Prote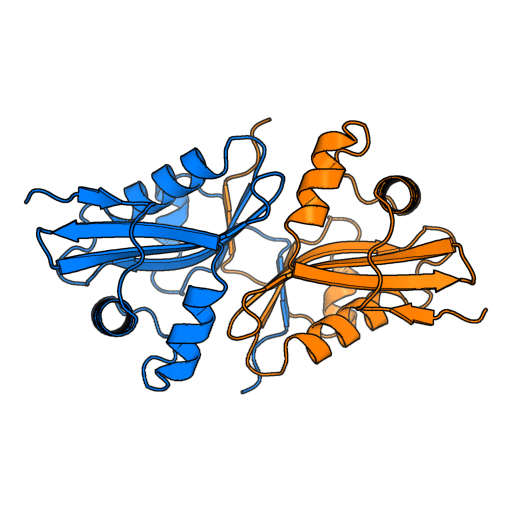in AF-0000000080326173 (afdb_homodimer)

Foldseek 3Di:
DDKDKDWPDDDDLVLVLVQCVQFPPDDPSVPSVVSVVQQVPFPTKMFMDDVPHTFWIWTWHDPLAAEIEGEDTGGGPVCPPVCPSLVRVVVVDVSSDDRYDYDYDDDPVCVVPQVVSPDDDDDPDDDDDDPD/DDKDKDWPDDDDLVLVLVQCVQFPPDDPSVDSVVSVVQQVPFDTKMFMDDVPHTFWIFTWHDPLAAEIEGEDTGGGPVCPPVCPSLVRVVVVDVSSDDRYDYDYDDDPVCVVPQVVSPDDDDDPDDDDDDPD

Structure (mmCIF, N/CA/C/O backbone):
data_AF-0000000080326173-model_v1
#
loop_
_entity.id
_entity.type
_entity.pdbx_description
1 polymer 'GCN5 family acetyltransferase'
#
loop_
_atom_site.group_PDB
_atom_site.id
_atom_site.type_symbol
_atom_site.label_atom_id
_atom_site.label_alt_id
_atom_site.label_comp_id
_atom_site.label_asym_id
_atom_site.label_entity_id
_atom_site.label_seq_id
_atom_site.pdbx_PDB_ins_code
_atom_site.Cartn_x
_atom_site.Cartn_y
_atom_site.Cartn_z
_atom_site.occupancy
_atom_site.B_iso_or_equiv
_atom_site.auth_seq_id
_atom_site.auth_comp_id
_atom_site.auth_asym_id
_atom_site.auth_atom_id
_atom_site.pdbx_PDB_model_num
ATOM 1 N N . MET A 1 1 ? -9.922 -28.656 -14.617 1 67.44 1 MET A N 1
ATOM 2 C CA . MET A 1 1 ? -9.102 -28.359 -13.453 1 67.44 1 MET A CA 1
ATOM 3 C C . MET A 1 1 ? -9.898 -27.578 -12.414 1 67.44 1 MET A C 1
ATOM 5 O O . MET A 1 1 ? -10.672 -26.688 -12.75 1 67.44 1 MET A O 1
ATOM 9 N N . HIS A 1 2 ? -9.953 -28.172 -11.188 1 90.12 2 HIS A N 1
ATOM 10 C CA . HIS A 1 2 ? -10.781 -27.547 -10.164 1 90.12 2 HIS A CA 1
ATOM 11 C C . HIS A 1 2 ? -9.953 -26.625 -9.281 1 90.12 2 HIS A C 1
ATOM 13 O O . HIS A 1 2 ? -9.164 -27.078 -8.453 1 90.12 2 HIS A O 1
ATOM 19 N N . ILE A 1 3 ? -9.906 -25.422 -9.547 1 96.19 3 ILE A N 1
ATOM 20 C CA . ILE A 1 3 ? -9.141 -24.438 -8.797 1 96.19 3 ILE A CA 1
ATOM 21 C C . ILE A 1 3 ? -9.977 -23.906 -7.633 1 96.19 3 ILE A C 1
ATOM 23 O O . ILE A 1 3 ? -11.156 -23.578 -7.805 1 96.19 3 ILE A O 1
ATOM 27 N N . THR A 1 4 ? -9.43 -23.953 -6.453 1 97.44 4 THR A N 1
ATOM 28 C CA . THR A 1 4 ? -10.086 -23.406 -5.27 1 97.44 4 THR A CA 1
ATOM 29 C C . THR A 1 4 ? -9.359 -22.141 -4.793 1 97.44 4 THR A C 1
ATOM 31 O O . THR A 1 4 ? -8.125 -22.109 -4.789 1 97.44 4 THR A O 1
ATOM 34 N N . TYR A 1 5 ? -10.094 -21.219 -4.367 1 98.12 5 TYR A N 1
ATOM 35 C CA . TYR A 1 5 ? -9.547 -19.984 -3.818 1 98.12 5 TYR A CA 1
ATOM 36 C C . TYR A 1 5 ? -9.781 -19.906 -2.312 1 98.12 5 TYR A C 1
ATOM 38 O O . TYR A 1 5 ? -10.844 -20.281 -1.819 1 98.12 5 TYR A O 1
ATOM 46 N N . LYS A 1 6 ? -8.734 -19.406 -1.628 1 97.75 6 LYS A N 1
ATOM 47 C CA . LYS A 1 6 ? -8.82 -19.344 -0.172 1 97.75 6 LYS A CA 1
ATOM 48 C C . LYS A 1 6 ? -8.312 -18.016 0.353 1 97.75 6 LYS A C 1
ATOM 50 O O . LYS A 1 6 ? -7.352 -17.453 -0.188 1 97.75 6 LYS A O 1
ATOM 55 N N . SER A 1 7 ? -8.914 -17.484 1.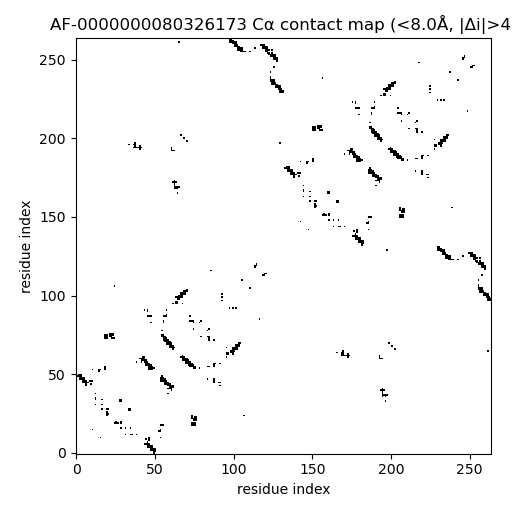441 1 96.12 7 SER A N 1
ATOM 56 C CA . SER A 1 7 ? -8.453 -16.266 2.113 1 96.12 7 SER A CA 1
ATOM 57 C C . SER A 1 7 ? -8.109 -16.547 3.574 1 96.12 7 SER A C 1
ATOM 59 O O . SER A 1 7 ? -7.559 -15.68 4.262 1 96.12 7 SER A O 1
ATOM 61 N N . ASP A 1 8 ? -8.383 -17.719 4.047 1 90.19 8 ASP A N 1
ATOM 62 C CA . ASP A 1 8 ? -8.211 -18.078 5.453 1 90.19 8 ASP A CA 1
ATOM 63 C C . ASP A 1 8 ? -7.02 -19.016 5.645 1 90.19 8 ASP A C 1
ATOM 65 O O . ASP A 1 8 ? -6.789 -19.516 6.746 1 90.19 8 ASP A O 1
ATOM 69 N N . LEU A 1 9 ? -6.406 -19.328 4.559 1 85.38 9 LEU A N 1
ATOM 70 C CA . LEU A 1 9 ? -5.227 -20.188 4.594 1 85.38 9 LEU A CA 1
ATOM 71 C C . LEU A 1 9 ? -3.994 -19.438 4.102 1 85.38 9 LEU A C 1
ATOM 73 O O . LEU A 1 9 ? -3.986 -18.922 2.98 1 85.38 9 LEU A O 1
ATOM 77 N N . ASN A 1 10 ? -3.023 -19.391 5.023 1 88.62 10 ASN A N 1
ATOM 78 C CA . ASN A 1 10 ? -1.756 -18.812 4.594 1 88.62 10 ASN A CA 1
ATOM 79 C C . ASN A 1 10 ? -0.788 -19.891 4.102 1 88.62 10 ASN A C 1
ATOM 81 O O . ASN A 1 10 ? -0.454 -20.812 4.84 1 88.62 10 ASN A O 1
ATOM 85 N N . PRO A 1 11 ? -0.473 -19.828 2.871 1 97.44 11 PRO A N 1
ATOM 86 C CA . PRO A 1 11 ? 0.534 -20.781 2.391 1 97.44 11 PRO A CA 1
ATOM 87 C C . PRO A 1 11 ? 1.836 -20.703 3.186 1 97.44 11 PRO A C 1
ATOM 89 O O . PRO A 1 11 ? 2.119 -19.688 3.828 1 97.44 11 PRO A O 1
ATOM 92 N N . SER A 1 12 ? 2.582 -21.828 3.152 1 97.88 12 SER A N 1
ATOM 93 C CA . SER A 1 12 ? 3.91 -21.812 3.754 1 97.88 12 SER A CA 1
ATOM 94 C C . SER A 1 12 ? 4.863 -20.938 2.945 1 97.88 12 SER A C 1
ATOM 96 O O . SER A 1 12 ? 4.641 -20.703 1.754 1 97.88 12 SER A O 1
ATOM 98 N N . VAL A 1 13 ? 5.898 -20.531 3.621 1 98.38 13 VAL A N 1
ATOM 99 C CA . VAL A 1 13 ? 6.902 -19.719 2.947 1 98.38 13 VAL A CA 1
ATOM 100 C C . VAL A 1 13 ? 7.465 -20.469 1.748 1 98.38 13 VAL A C 1
ATOM 102 O O . VAL A 1 13 ? 7.676 -19.891 0.68 1 98.38 13 VAL A O 1
ATOM 105 N N . ASP A 1 14 ? 7.645 -21.766 1.88 1 98.56 14 ASP A N 1
ATOM 106 C CA . ASP A 1 14 ? 8.203 -22.562 0.797 1 98.56 14 ASP A CA 1
ATOM 107 C C . ASP A 1 14 ? 7.23 -22.656 -0.379 1 98.56 14 ASP A C 1
ATOM 109 O O . ASP A 1 14 ? 7.645 -22.609 -1.539 1 98.56 14 ASP A O 1
ATOM 113 N N . GLN A 1 15 ? 6.008 -22.844 -0.119 1 98.5 15 GLN A N 1
ATOM 114 C CA . GLN A 1 15 ? 5 -22.828 -1.176 1 98.5 15 GLN A CA 1
ATOM 115 C C . GLN A 1 15 ? 5 -21.5 -1.927 1 98.5 15 GLN A C 1
ATOM 117 O O . GLN A 1 15 ? 4.906 -21.484 -3.156 1 98.5 15 GLN A O 1
ATOM 122 N N . VAL A 1 16 ? 5.105 -20.422 -1.191 1 98.69 16 VAL A N 1
ATOM 123 C CA . VAL A 1 16 ? 5.133 -19.094 -1.781 1 98.69 16 VAL A CA 1
ATOM 124 C C . VAL A 1 16 ? 6.363 -18.938 -2.672 1 98.69 16 VAL A C 1
ATOM 126 O O . VAL A 1 16 ? 6.258 -18.484 -3.814 1 98.69 16 VAL A O 1
ATOM 129 N N . ILE A 1 17 ? 7.484 -19.344 -2.141 1 98.69 17 ILE A N 1
ATOM 130 C CA . ILE A 1 17 ? 8.734 -19.219 -2.883 1 98.69 17 ILE A CA 1
ATOM 131 C C . ILE A 1 17 ? 8.641 -20.031 -4.18 1 98.69 17 ILE A C 1
ATOM 133 O O . ILE A 1 17 ? 9.023 -19.547 -5.246 1 98.69 17 ILE A O 1
ATOM 137 N N . GLU A 1 18 ? 8.141 -21.219 -4.125 1 98.5 18 GLU A N 1
ATOM 138 C CA . GLU A 1 18 ? 7.969 -22.047 -5.309 1 98.5 18 GLU A CA 1
ATOM 139 C C . GLU A 1 18 ? 7.07 -21.375 -6.336 1 98.5 18 GLU A C 1
ATOM 141 O O . GLU A 1 18 ? 7.387 -21.344 -7.527 1 98.5 18 GLU A O 1
ATOM 146 N N . LEU A 1 19 ? 5.977 -20.859 -5.879 1 98.62 19 LEU A N 1
ATOM 147 C CA . LEU A 1 19 ? 5.047 -20.172 -6.766 1 98.62 19 LEU A CA 1
ATOM 148 C C . LEU A 1 19 ? 5.707 -18.953 -7.406 1 98.62 19 LEU A C 1
ATOM 150 O O . LEU A 1 19 ? 5.633 -18.766 -8.625 1 98.62 19 LEU A O 1
ATOM 154 N N . LEU A 1 20 ? 6.332 -18.109 -6.57 1 98.5 20 LEU A N 1
ATOM 155 C CA . LEU A 1 20 ? 6.965 -16.891 -7.09 1 98.5 20 LEU A CA 1
ATOM 156 C C . LEU A 1 20 ? 8.016 -17.25 -8.141 1 98.5 20 LEU A C 1
ATOM 158 O O . LEU A 1 20 ? 8.086 -16.609 -9.195 1 98.5 20 LEU A O 1
ATOM 162 N N . ASN A 1 21 ? 8.758 -18.266 -7.922 1 98.19 21 ASN A N 1
ATOM 163 C CA . ASN A 1 21 ? 9.781 -18.703 -8.859 1 98.19 21 ASN A CA 1
ATOM 164 C C . ASN A 1 21 ? 9.18 -19.203 -10.164 1 98.19 21 ASN A C 1
ATOM 166 O O . ASN A 1 21 ? 9.766 -19.047 -11.234 1 98.19 21 ASN A O 1
ATOM 170 N N . SER A 1 22 ? 8.086 -19.75 -10.109 1 97.69 22 SER A N 1
ATOM 171 C CA . SER A 1 22 ? 7.461 -20.328 -11.297 1 97.69 22 SER A CA 1
ATOM 172 C C . SER A 1 22 ? 6.617 -19.312 -12.039 1 97.69 22 SER A C 1
ATOM 174 O O . SER A 1 22 ? 6.188 -19.547 -13.172 1 97.69 22 SER A O 1
ATOM 176 N N . SER A 1 23 ? 6.262 -18.172 -11.516 1 97.06 23 SER A N 1
ATOM 177 C CA . SER A 1 23 ? 5.312 -17.203 -12.055 1 97.06 23 SER A CA 1
ATOM 178 C C . SER A 1 23 ? 5.992 -16.234 -13.023 1 97.06 23 SER A C 1
ATOM 180 O O . SER A 1 23 ? 5.328 -15.625 -13.867 1 97.06 23 SER A O 1
ATOM 182 N N . GLY A 1 24 ? 7.324 -16 -12.781 1 93.12 24 GLY A N 1
ATOM 183 C CA . GLY A 1 24 ? 8.047 -14.984 -13.531 1 93.12 24 GLY A CA 1
ATOM 184 C C . GLY A 1 24 ? 8.102 -13.648 -12.812 1 93.12 24 GLY A C 1
ATOM 185 O O . GLY A 1 24 ? 8.75 -12.719 -13.281 1 93.12 24 GLY A O 1
ATOM 186 N N . LEU A 1 25 ? 7.426 -13.477 -11.734 1 95.38 25 LEU A N 1
ATOM 187 C CA . LEU A 1 25 ? 7.5 -12.273 -10.922 1 95.38 25 LEU A CA 1
ATOM 188 C C . LEU A 1 25 ? 8.812 -12.219 -10.148 1 95.38 25 LEU A C 1
ATOM 190 O O . LEU A 1 25 ? 9.141 -13.141 -9.398 1 95.38 25 LEU A O 1
ATOM 194 N N . LYS A 1 26 ? 9.609 -11.242 -10.398 1 95.19 26 LYS A N 1
ATOM 195 C CA . LYS A 1 26 ? 10.898 -11.125 -9.719 1 95.19 26 LYS A CA 1
ATOM 196 C C . LYS A 1 26 ? 10.711 -10.703 -8.266 1 95.19 26 LYS A C 1
ATOM 198 O O . LYS A 1 26 ? 10.203 -9.617 -7.988 1 95.19 26 LYS A O 1
ATOM 203 N N . ARG A 1 27 ? 11.094 -11.555 -7.41 1 98.12 27 ARG A N 1
ATOM 204 C CA . ARG A 1 27 ? 11.102 -11.328 -5.965 1 98.12 27 ARG A CA 1
ATOM 205 C C . ARG A 1 27 ? 12.383 -11.867 -5.332 1 98.12 27 ARG A C 1
ATOM 207 O O . ARG A 1 27 ? 13.141 -12.594 -5.977 1 98.12 27 ARG A O 1
ATOM 214 N N . PRO A 1 28 ? 12.68 -11.414 -4.148 1 97.94 28 PRO A N 1
ATOM 215 C CA . PRO A 1 28 ? 13.914 -11.891 -3.5 1 97.94 28 PRO A CA 1
ATOM 216 C C . PRO A 1 28 ? 13.766 -13.281 -2.898 1 97.94 28 PRO A C 1
ATOM 218 O O . PRO A 1 28 ? 14.008 -13.469 -1.704 1 97.94 28 PRO A O 1
ATOM 221 N N . THR A 1 29 ? 13.484 -14.336 -3.719 1 98.25 29 THR A N 1
ATOM 222 C CA . THR A 1 29 ? 13.148 -15.68 -3.262 1 98.25 29 THR A CA 1
ATOM 223 C C . THR A 1 29 ? 14.398 -16.422 -2.783 1 98.25 29 THR A C 1
ATOM 225 O O . THR A 1 29 ? 14.297 -17.469 -2.139 1 98.25 29 THR A O 1
ATOM 228 N N . GLY A 1 30 ? 15.547 -15.875 -3.088 1 97.94 30 GLY A N 1
ATOM 229 C CA . GLY A 1 30 ? 16.766 -16.422 -2.521 1 97.94 30 GLY A CA 1
ATOM 230 C C . GLY A 1 30 ? 16.938 -16.125 -1.047 1 97.94 30 GLY A C 1
ATOM 231 O O . GLY A 1 30 ? 17.766 -16.719 -0.373 1 97.94 30 GLY A O 1
ATOM 232 N N . ASP A 1 31 ? 16.266 -15.172 -0.535 1 98.12 31 ASP A N 1
ATOM 233 C CA . ASP A 1 31 ? 16.266 -14.773 0.87 1 98.12 31 ASP A CA 1
ATOM 234 C C . ASP A 1 31 ? 14.969 -15.219 1.556 1 98.12 31 ASP A C 1
ATOM 236 O O . ASP A 1 31 ? 14.031 -14.43 1.691 1 98.12 31 ASP A O 1
ATOM 240 N N . ARG A 1 32 ? 14.914 -16.438 2.059 1 98.44 32 ARG A N 1
ATOM 241 C CA . ARG A 1 32 ? 13.719 -17.047 2.627 1 98.44 32 ARG A CA 1
ATOM 242 C C . ARG A 1 32 ? 13.172 -16.219 3.783 1 98.44 32 ARG A C 1
ATOM 244 O O . ARG A 1 32 ? 11.961 -16.062 3.926 1 98.44 32 ARG A O 1
ATOM 251 N N . ASP A 1 33 ? 14.078 -15.727 4.605 1 98.44 33 ASP A N 1
ATOM 252 C CA . ASP A 1 33 ? 13.656 -14.922 5.746 1 98.44 33 ASP A CA 1
ATOM 253 C C . ASP A 1 33 ? 12.922 -13.656 5.293 1 98.44 33 ASP A C 1
ATOM 255 O O . ASP A 1 33 ? 11.938 -13.25 5.914 1 98.44 33 ASP A O 1
ATOM 259 N N . ARG A 1 34 ? 13.414 -13.055 4.223 1 98.25 34 ARG A N 1
ATOM 260 C CA . ARG A 1 34 ? 12.781 -11.852 3.705 1 98.25 34 ARG A CA 1
ATOM 261 C C . ARG A 1 34 ? 11.383 -12.156 3.172 1 98.25 34 ARG A C 1
ATOM 263 O O . ARG A 1 34 ? 10.43 -11.438 3.467 1 98.25 34 ARG A O 1
ATOM 270 N N . ILE A 1 35 ? 11.25 -13.273 2.441 1 98.62 35 ILE A N 1
ATOM 271 C CA . ILE A 1 35 ? 9.938 -13.672 1.944 1 98.62 35 ILE A CA 1
ATOM 272 C C . ILE A 1 35 ? 9 -13.945 3.119 1 98.62 35 ILE A C 1
ATOM 274 O O . ILE A 1 35 ? 7.848 -13.516 3.109 1 98.62 35 ILE A O 1
ATOM 278 N N . ALA A 1 36 ? 9.492 -14.562 4.102 1 98.56 36 ALA A N 1
ATOM 279 C CA . ALA A 1 36 ? 8.688 -14.859 5.281 1 98.56 36 ALA A CA 1
ATOM 280 C C . ALA A 1 36 ? 8.172 -13.57 5.926 1 98.56 36 ALA A C 1
ATOM 282 O O . ALA A 1 36 ? 6.996 -13.484 6.289 1 98.56 36 ALA A O 1
ATOM 283 N N . GLN A 1 37 ? 9.016 -12.578 6.043 1 98.19 37 GLN A N 1
ATOM 284 C CA . GLN A 1 37 ? 8.641 -11.305 6.641 1 98.19 37 GLN A CA 1
ATOM 285 C C . GLN A 1 37 ? 7.605 -10.578 5.781 1 98.19 37 GLN A C 1
ATOM 287 O O . GLN A 1 37 ? 6.637 -10.023 6.305 1 98.19 37 GLN A O 1
ATOM 292 N N . MET A 1 38 ? 7.844 -10.602 4.469 1 98.44 38 MET A N 1
ATOM 293 C CA . MET A 1 38 ? 6.895 -9.969 3.553 1 98.44 38 MET A CA 1
ATOM 294 C C . MET A 1 38 ? 5.488 -10.508 3.77 1 98.44 38 MET A C 1
ATOM 296 O O . MET A 1 38 ? 4.531 -9.742 3.873 1 98.44 38 MET A O 1
ATOM 300 N N . TYR A 1 39 ? 5.363 -11.773 3.895 1 98.06 39 TYR A N 1
ATOM 301 C CA . TYR A 1 39 ? 4.051 -12.406 3.939 1 98.06 39 TYR A CA 1
ATOM 302 C C . TYR A 1 39 ? 3.492 -12.406 5.359 1 98.06 39 TYR A C 1
ATOM 304 O O . TYR A 1 39 ? 2.275 -12.391 5.555 1 98.06 39 TYR A O 1
ATOM 312 N N . ALA A 1 40 ? 4.379 -12.344 6.375 1 97.31 40 ALA A N 1
ATOM 313 C CA . ALA A 1 40 ? 3.93 -12.227 7.758 1 97.31 40 ALA A CA 1
ATOM 314 C C . ALA A 1 40 ? 3.277 -10.875 8.016 1 97.31 40 ALA A C 1
ATOM 316 O O . ALA A 1 40 ? 2.373 -10.758 8.844 1 97.31 40 ALA A O 1
ATOM 317 N N . HIS A 1 41 ? 3.686 -9.898 7.289 1 96.81 41 HIS A N 1
ATOM 318 C CA . HIS A 1 41 ? 3.203 -8.539 7.535 1 96.81 41 HIS A CA 1
ATOM 319 C C . HIS A 1 41 ? 2.074 -8.18 6.574 1 96.81 41 HIS A C 1
ATOM 321 O O . HIS A 1 41 ? 1.473 -7.105 6.695 1 96.81 41 HIS A O 1
ATOM 327 N N . ALA A 1 42 ? 1.907 -9.078 5.578 1 96.88 42 ALA A N 1
ATOM 328 C CA . ALA A 1 42 ? 0.709 -8.883 4.762 1 96.88 42 ALA A CA 1
ATOM 329 C C . ALA A 1 42 ? -0.552 -9.195 5.559 1 96.88 42 ALA A C 1
ATOM 331 O O . ALA A 1 42 ? -0.574 -10.148 6.348 1 96.88 42 ALA A O 1
ATOM 332 N N . ASN A 1 43 ? -1.624 -8.344 5.383 1 97.56 43 ASN A N 1
ATOM 333 C CA . ASN A 1 43 ? -2.807 -8.586 6.199 1 97.56 43 ASN A CA 1
ATOM 334 C C . ASN A 1 43 ? -4.004 -9 5.348 1 97.56 43 ASN A C 1
ATOM 336 O O . ASN A 1 43 ? -5.125 -9.102 5.852 1 97.56 43 ASN A O 1
ATOM 340 N N . LEU A 1 44 ? -3.822 -9.219 4.102 1 98.25 44 LEU A N 1
ATOM 341 C CA . LEU A 1 44 ? -4.793 -9.844 3.209 1 98.25 44 LEU A CA 1
ATOM 342 C C . LEU A 1 44 ? -4.09 -10.68 2.143 1 98.25 44 LEU A C 1
ATOM 344 O O . LEU A 1 44 ? -3.369 -10.141 1.301 1 98.25 44 LEU A O 1
ATOM 348 N N . ILE A 1 45 ? -4.273 -11.938 2.186 1 98.69 45 ILE A N 1
ATOM 349 C CA . ILE A 1 45 ? -3.732 -12.883 1.217 1 98.69 45 ILE A CA 1
ATOM 350 C C . ILE A 1 45 ? -4.859 -13.75 0.651 1 98.69 45 ILE A C 1
ATOM 352 O O . ILE A 1 45 ? -5.59 -14.398 1.403 1 98.69 45 ILE A O 1
ATOM 356 N N . ILE A 1 46 ? -5.043 -13.688 -0.635 1 98.75 46 ILE A N 1
ATOM 357 C CA . ILE A 1 46 ? -5.922 -14.602 -1.354 1 98.75 46 ILE A CA 1
ATOM 358 C C . ILE A 1 46 ? -5.082 -15.57 -2.191 1 98.75 46 ILE A C 1
ATOM 360 O O . ILE A 1 46 ? -4.184 -15.148 -2.922 1 98.75 46 ILE A O 1
ATOM 364 N N . SER A 1 47 ? -5.332 -16.859 -2.018 1 98.62 47 SER A N 1
ATOM 365 C CA . SER A 1 47 ? -4.535 -17.859 -2.699 1 98.62 47 SER A CA 1
ATOM 366 C C . SER A 1 47 ? -5.402 -18.75 -3.594 1 98.62 47 SER A C 1
ATOM 368 O O . SER A 1 47 ? -6.598 -18.906 -3.338 1 98.62 47 SER A O 1
ATOM 370 N N . ALA A 1 48 ? -4.891 -19.203 -4.633 1 98.56 48 ALA A N 1
ATOM 371 C CA . ALA A 1 48 ? -5.504 -20.156 -5.559 1 98.56 48 ALA A CA 1
ATOM 372 C C . ALA A 1 48 ? -4.773 -21.5 -5.527 1 98.56 48 ALA A C 1
ATOM 374 O O . ALA A 1 48 ? -3.543 -21.547 -5.582 1 98.56 48 ALA A O 1
ATOM 375 N N . TRP A 1 49 ? -5.551 -22.594 -5.531 1 98.12 49 TRP A N 1
ATOM 376 C CA . TRP A 1 49 ? -4.988 -23.922 -5.328 1 98.12 49 TRP A CA 1
ATOM 377 C C . TRP A 1 49 ? -5.555 -24.922 -6.344 1 98.12 49 TRP A C 1
ATOM 379 O O . TRP A 1 49 ? -6.758 -24.922 -6.609 1 98.12 49 TRP A O 1
ATOM 389 N N . ASP A 1 50 ? -4.742 -25.641 -7 1 97.31 50 ASP A N 1
ATOM 390 C CA . ASP A 1 50 ? -5.09 -26.891 -7.672 1 97.31 50 ASP A CA 1
ATOM 391 C C . ASP A 1 50 ? -4.762 -28.094 -6.801 1 97.31 50 ASP A C 1
ATOM 393 O O . ASP A 1 50 ? -3.604 -28.5 -6.711 1 97.31 50 ASP A O 1
ATOM 397 N N . ALA A 1 51 ? -5.797 -28.578 -6.137 1 94.38 51 ALA A N 1
ATOM 398 C CA . ALA A 1 51 ? -5.586 -29.562 -5.082 1 94.38 51 ALA A CA 1
ATOM 399 C C . ALA A 1 51 ? -4.668 -29.016 -3.992 1 94.38 51 ALA A C 1
ATOM 401 O O . ALA A 1 51 ? -4.957 -27.984 -3.391 1 94.38 51 ALA A O 1
ATOM 402 N N . ASP A 1 52 ? -3.447 -29.562 -3.828 1 93.88 52 ASP A N 1
ATOM 403 C CA . ASP A 1 52 ? -2.574 -29.141 -2.738 1 93.88 52 ASP A CA 1
ATOM 404 C C . ASP A 1 52 ? -1.462 -28.234 -3.25 1 93.88 52 ASP A C 1
ATOM 406 O O . ASP A 1 52 ? -0.603 -27.797 -2.479 1 93.88 52 ASP A O 1
ATOM 410 N N . GLN A 1 53 ? -1.58 -27.859 -4.473 1 96.62 53 GLN A N 1
ATOM 411 C CA . GLN A 1 53 ? -0.54 -27.031 -5.059 1 96.62 53 GLN A CA 1
ATOM 412 C C . GLN A 1 53 ? -0.97 -25.562 -5.094 1 96.62 53 GLN A C 1
ATOM 414 O O . GLN A 1 53 ? -2.041 -25.234 -5.613 1 96.62 53 GLN A O 1
ATOM 419 N N . LEU A 1 54 ? -0.184 -24.719 -4.496 1 98.38 54 LEU A N 1
ATOM 420 C CA . LEU A 1 54 ? -0.392 -23.281 -4.637 1 98.38 54 LEU A CA 1
ATOM 421 C C . LEU A 1 54 ? -0.069 -22.828 -6.055 1 98.38 54 LEU A C 1
ATOM 423 O O . LEU A 1 54 ? 1.076 -22.922 -6.5 1 98.38 54 LEU A O 1
ATOM 427 N N . ILE A 1 55 ? -1.067 -22.266 -6.785 1 98.44 55 ILE A N 1
ATOM 428 C CA . ILE A 1 55 ? -0.819 -21.953 -8.188 1 98.44 55 ILE A CA 1
ATOM 429 C C . ILE A 1 55 ? -1.027 -20.469 -8.43 1 98.44 55 ILE A C 1
ATOM 431 O O . ILE A 1 55 ? -0.734 -19.953 -9.516 1 98.44 55 ILE A O 1
ATOM 435 N N . GLY A 1 56 ? -1.564 -19.719 -7.445 1 98.62 56 GLY A N 1
ATOM 436 C CA . GLY A 1 56 ? -1.764 -18.281 -7.547 1 98.62 56 GLY A CA 1
ATOM 437 C C . GLY A 1 56 ? -1.863 -17.594 -6.195 1 98.62 56 GLY A C 1
ATOM 438 O O . GLY A 1 56 ? -2.223 -18.234 -5.199 1 98.62 56 GLY A O 1
ATOM 439 N N . ILE A 1 57 ? -1.573 -16.312 -6.211 1 98.75 57 ILE A N 1
ATOM 440 C CA . ILE A 1 57 ? -1.638 -15.594 -4.945 1 98.75 57 ILE A CA 1
ATOM 441 C C . ILE A 1 57 ? -1.814 -14.102 -5.207 1 98.75 57 ILE A C 1
ATOM 443 O O . ILE A 1 57 ? -1.318 -13.578 -6.211 1 98.75 57 ILE A O 1
ATOM 447 N N . ALA A 1 58 ? -2.576 -13.477 -4.426 1 98.75 58 ALA A N 1
ATOM 448 C CA . ALA A 1 58 ? -2.654 -12.031 -4.266 1 98.75 58 ALA A CA 1
ATOM 449 C C . ALA A 1 58 ? -2.32 -11.609 -2.838 1 98.75 58 ALA A C 1
ATOM 451 O O . ALA A 1 58 ? -3.072 -11.906 -1.906 1 98.75 58 ALA A O 1
ATOM 452 N N . ARG A 1 59 ? -1.189 -11 -2.693 1 98.69 59 ARG A N 1
ATOM 453 C CA . ARG A 1 59 ? -0.762 -10.484 -1.394 1 98.69 59 ARG A CA 1
ATOM 454 C C . ARG A 1 59 ? -0.971 -8.977 -1.301 1 98.69 59 ARG A C 1
ATOM 456 O O . ARG A 1 59 ? -0.509 -8.227 -2.164 1 98.69 59 ARG A O 1
ATOM 463 N N . SER A 1 60 ? -1.64 -8.547 -0.168 1 98.69 60 SER A N 1
ATOM 464 C CA . SER A 1 60 ? -1.987 -7.129 -0.092 1 98.69 60 SER A CA 1
ATOM 465 C C . SER A 1 60 ? -1.72 -6.566 1.301 1 98.69 60 SER A C 1
ATOM 467 O O . SER A 1 60 ? -1.616 -7.32 2.271 1 98.69 60 SER A O 1
ATOM 469 N N . LEU A 1 61 ? -1.446 -5.336 1.366 1 98.75 61 LEU A N 1
ATOM 470 C CA . LEU A 1 61 ? -1.528 -4.492 2.555 1 98.75 61 LEU A CA 1
ATOM 471 C C . LEU A 1 61 ? -2.732 -3.561 2.479 1 98.75 61 LEU A C 1
ATOM 473 O O . LEU A 1 61 ? -2.877 -2.803 1.515 1 98.75 61 LEU A O 1
ATOM 477 N N . THR A 1 62 ? -3.625 -3.629 3.49 1 98.75 62 THR A N 1
ATOM 478 C CA . THR A 1 62 ? -4.863 -2.859 3.406 1 98.75 62 THR A CA 1
ATOM 479 C C . THR A 1 62 ? -5.297 -2.385 4.789 1 98.75 62 THR A C 1
ATOM 481 O O . THR A 1 62 ? -4.949 -2.998 5.801 1 98.75 62 THR A O 1
ATOM 484 N N . ASP A 1 63 ? -5.941 -1.231 4.793 1 98.56 63 ASP A N 1
ATOM 485 C CA . ASP A 1 63 ? -6.582 -0.774 6.023 1 98.56 63 ASP A CA 1
ATOM 486 C C . ASP A 1 63 ? -8.055 -1.167 6.059 1 98.56 63 ASP A C 1
ATOM 488 O O . ASP A 1 63 ? -8.773 -0.828 7 1 98.56 63 ASP A O 1
ATOM 492 N N . PHE A 1 64 ? -8.555 -1.851 4.992 1 98.19 64 PHE A N 1
ATOM 493 C CA . PHE A 1 64 ? -9.906 -2.367 4.824 1 98.19 64 PHE A CA 1
ATOM 494 C C . PHE A 1 64 ? -10.93 -1.237 4.875 1 98.19 64 PHE A C 1
ATOM 496 O O . PHE A 1 64 ? -12.125 -1.483 5.035 1 98.19 64 PHE A O 1
ATOM 503 N N . SER A 1 65 ? -10.477 -0.019 4.758 1 98 65 SER A N 1
ATOM 504 C CA . SER A 1 65 ? -11.391 1.101 4.965 1 98 65 SER A CA 1
ATOM 505 C C . SER A 1 65 ? -11.195 2.18 3.904 1 98 65 SER A C 1
ATOM 507 O O . SER A 1 65 ? -12.125 2.922 3.582 1 98 65 SER A O 1
ATOM 509 N N . PHE A 1 66 ? -10.039 2.223 3.373 1 98.62 66 PHE A N 1
ATOM 510 C CA . PHE A 1 66 ? -9.766 3.355 2.498 1 98.62 66 PHE A CA 1
ATOM 511 C C . PHE A 1 66 ? -8.852 2.945 1.35 1 98.62 66 PHE A C 1
ATOM 513 O O . PHE A 1 66 ? -9.078 3.326 0.2 1 98.62 66 PHE A O 1
ATOM 520 N N . CYS A 1 67 ? -7.801 2.178 1.613 1 98.81 67 CYS A N 1
ATOM 521 C CA . CYS A 1 67 ? -6.832 1.862 0.569 1 98.81 67 CYS A CA 1
ATOM 522 C C . CYS A 1 67 ? -6.289 0.449 0.739 1 98.81 67 CYS A C 1
ATOM 524 O O . CYS A 1 67 ? -6.301 -0.098 1.844 1 98.81 67 CYS A O 1
ATOM 526 N N . CYS A 1 68 ? -5.848 -0.107 -0.344 1 98.94 68 CYS A N 1
ATOM 527 C CA . CYS A 1 68 ? -5.211 -1.416 -0.44 1 98.94 68 CYS A CA 1
ATOM 528 C C . CYS A 1 68 ? -4.113 -1.414 -1.498 1 98.94 68 CYS A C 1
ATOM 530 O O . CYS A 1 68 ? -4.328 -0.954 -2.621 1 98.94 68 CYS A O 1
ATOM 532 N N . TYR A 1 69 ? -2.969 -1.795 -1.126 1 98.94 69 TYR A N 1
ATOM 533 C CA . TYR A 1 69 ? -1.891 -2.01 -2.084 1 98.94 69 TYR A CA 1
ATOM 534 C C . TYR A 1 69 ? -1.676 -3.498 -2.338 1 98.94 69 TYR A C 1
ATOM 536 O O . TYR A 1 69 ? -1.296 -4.242 -1.43 1 98.94 69 TYR A O 1
ATOM 544 N N . LEU A 1 70 ? -1.976 -3.916 -3.523 1 98.88 70 LEU A N 1
ATOM 545 C CA . LEU A 1 70 ? -1.735 -5.281 -3.973 1 98.88 70 LEU A CA 1
ATOM 546 C C . LEU A 1 70 ? -0.289 -5.457 -4.426 1 98.88 70 LEU A C 1
ATOM 548 O O . LEU A 1 70 ? 0.043 -5.18 -5.578 1 98.88 70 LEU A O 1
ATOM 552 N N . SER A 1 71 ? 0.523 -6.02 -3.594 1 98.56 71 SER A N 1
ATOM 553 C CA . SER A 1 71 ? 1.977 -5.992 -3.725 1 98.56 71 SER A CA 1
ATOM 554 C C . SER A 1 71 ? 2.482 -7.176 -4.539 1 98.56 71 SER A C 1
ATOM 556 O O . SER A 1 71 ? 3.561 -7.117 -5.129 1 98.56 71 SER A O 1
ATOM 558 N N . ASP A 1 72 ? 1.838 -8.297 -4.5 1 98.31 72 ASP A N 1
ATOM 559 C CA . ASP A 1 72 ? 2.16 -9.469 -5.309 1 98.31 72 ASP A CA 1
ATOM 560 C C . ASP A 1 72 ? 0.91 -10.031 -5.98 1 98.31 72 ASP A C 1
ATOM 562 O O . ASP A 1 72 ? -0.085 -10.32 -5.312 1 98.31 72 ASP A O 1
ATOM 566 N N . LEU A 1 73 ? 0.955 -10.148 -7.195 1 98.5 73 LEU A N 1
ATOM 567 C CA . LEU A 1 73 ? 0.015 -10.93 -7.992 1 98.5 73 LEU A CA 1
ATOM 568 C C . LEU A 1 73 ? 0.75 -11.938 -8.867 1 98.5 73 LEU A C 1
ATOM 570 O O . LEU A 1 73 ? 1.354 -11.562 -9.875 1 98.5 73 LEU A O 1
ATOM 574 N N . ALA A 1 74 ? 0.705 -13.164 -8.461 1 98.19 74 ALA A N 1
ATOM 575 C CA . ALA A 1 74 ? 1.482 -14.203 -9.133 1 98.19 74 ALA A CA 1
ATOM 576 C C . ALA A 1 74 ? 0.611 -15.406 -9.477 1 98.19 74 ALA A C 1
ATOM 578 O O . ALA A 1 74 ? -0.247 -15.805 -8.688 1 98.19 74 ALA A O 1
ATOM 579 N N . VAL A 1 75 ? 0.774 -15.906 -10.594 1 98.19 75 VAL A N 1
ATOM 580 C CA . VAL A 1 75 ? 0.192 -17.156 -11.062 1 98.19 75 VAL A CA 1
ATOM 581 C C . VAL A 1 75 ? 1.274 -18.031 -11.703 1 98.19 75 VAL A C 1
ATOM 583 O O . VAL A 1 75 ? 2.078 -17.531 -12.5 1 98.19 75 VAL A O 1
ATOM 586 N N . SER A 1 76 ? 1.296 -19.281 -11.336 1 98.19 76 SER A N 1
ATOM 587 C CA . SER A 1 76 ? 2.254 -20.188 -11.953 1 98.19 76 SER A CA 1
ATOM 588 C C . SER A 1 76 ? 2.152 -20.156 -13.469 1 98.19 76 SER A C 1
ATOM 590 O O . SER A 1 76 ? 1.051 -20.125 -14.023 1 98.19 76 SER A O 1
ATOM 592 N N . LYS A 1 77 ? 3.256 -20.219 -14.117 1 97.38 77 LYS A N 1
ATOM 593 C CA . LYS A 1 77 ? 3.33 -20.078 -15.57 1 97.38 77 LYS A CA 1
ATOM 594 C C . LYS A 1 77 ? 2.406 -21.078 -16.266 1 97.38 77 LYS A C 1
ATOM 596 O O . LYS A 1 77 ? 1.711 -20.719 -17.219 1 97.38 77 LYS A O 1
ATOM 601 N N . LYS A 1 78 ? 2.348 -22.266 -15.742 1 96 78 LYS A N 1
ATOM 602 C CA . LYS A 1 78 ? 1.543 -23.344 -16.328 1 96 78 LYS A CA 1
ATOM 603 C C . LYS A 1 78 ? 0.057 -23 -16.297 1 96 78 LYS A C 1
ATOM 605 O O . LYS A 1 78 ? -0.734 -23.547 -17.062 1 96 78 LYS A O 1
ATOM 610 N N . TYR A 1 79 ? -0.341 -22.094 -15.453 1 96.75 79 TYR A N 1
ATOM 611 C CA . TYR A 1 79 ? -1.753 -21.797 -15.227 1 96.75 79 TYR A CA 1
ATOM 612 C C . TYR A 1 79 ? -2.102 -20.391 -15.68 1 96.75 79 TYR A C 1
ATOM 614 O O . TYR A 1 79 ? -3.219 -19.922 -15.453 1 96.75 79 TYR A O 1
ATOM 622 N N . GLN A 1 80 ? -1.167 -19.656 -16.219 1 94.38 80 GLN A N 1
ATOM 623 C CA . GLN A 1 80 ? -1.404 -18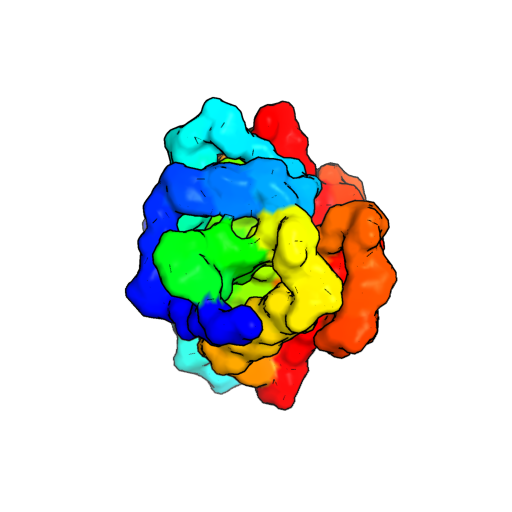.281 -16.641 1 94.38 80 GLN A CA 1
ATOM 624 C C . GLN A 1 80 ? -2.334 -18.234 -17.844 1 94.38 80 GLN A C 1
ATOM 626 O O . GLN A 1 80 ? -2.523 -19.234 -18.531 1 94.38 80 GLN A O 1
ATOM 631 N N . GLN A 1 81 ? -2.996 -17.109 -17.969 1 91.62 81 GLN A N 1
ATOM 632 C CA . GLN A 1 81 ? -3.928 -16.859 -19.062 1 91.62 81 GLN A CA 1
ATOM 633 C C . GLN A 1 81 ? -5.168 -17.75 -18.953 1 91.62 81 GLN A C 1
ATOM 635 O O . GLN A 1 81 ? -5.789 -18.094 -19.953 1 91.62 81 GLN A O 1
ATOM 640 N N . ALA A 1 82 ? -5.41 -18.156 -17.75 1 93.69 82 ALA A N 1
ATOM 641 C CA . ALA A 1 82 ? -6.594 -18.969 -17.484 1 93.69 82 ALA A CA 1
ATOM 642 C C . ALA A 1 82 ? -7.605 -18.203 -16.641 1 93.69 82 ALA A C 1
ATOM 644 O O . ALA A 1 82 ? -8.57 -18.781 -16.141 1 93.69 82 ALA A O 1
ATOM 645 N N . GLY A 1 83 ? -7.363 -16.953 -16.406 1 95.69 83 GLY A N 1
ATOM 646 C CA . GLY A 1 83 ? -8.312 -16.109 -15.688 1 95.69 83 GLY A CA 1
ATOM 647 C C . GLY A 1 83 ? -8.07 -16.109 -14.188 1 95.69 83 GLY A C 1
ATOM 648 O O . GLY A 1 83 ? -8.82 -15.469 -13.438 1 95.69 83 GLY A O 1
ATOM 649 N N . ILE A 1 84 ? -7.043 -16.75 -13.727 1 97.62 84 ILE A N 1
ATOM 650 C CA . ILE A 1 84 ? -6.77 -16.891 -12.297 1 97.62 84 ILE A CA 1
ATOM 651 C C . ILE A 1 84 ? -6.391 -15.539 -11.711 1 97.62 84 ILE A C 1
ATOM 653 O O . ILE A 1 84 ? -6.891 -15.148 -10.656 1 97.62 84 ILE A O 1
ATOM 657 N N . GLY A 1 85 ? -5.492 -14.797 -12.375 1 97.75 85 GLY A N 1
ATOM 658 C CA . GLY A 1 85 ? -5.129 -13.469 -11.914 1 97.75 85 GLY A CA 1
ATOM 659 C C . GLY A 1 85 ? -6.32 -12.539 -11.766 1 97.75 85 GLY A C 1
ATOM 660 O O . GLY A 1 85 ? -6.461 -11.859 -10.75 1 97.75 85 GLY A O 1
ATOM 661 N N . LYS A 1 86 ? -7.148 -12.57 -12.742 1 97.94 86 LYS A N 1
ATOM 662 C CA . LYS A 1 86 ? -8.367 -11.766 -12.719 1 97.94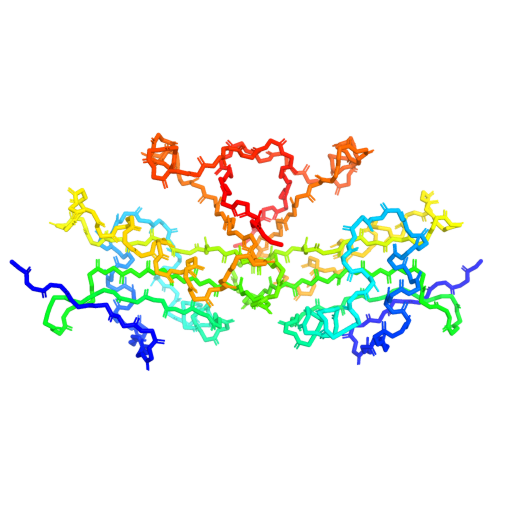 86 LYS A CA 1
ATOM 663 C C . LYS A 1 86 ? -9.242 -12.117 -11.523 1 97.94 86 LYS A C 1
ATOM 665 O O . LYS A 1 86 ? -9.773 -11.234 -10.852 1 97.94 86 LYS A O 1
ATOM 670 N N . GLU A 1 87 ? -9.414 -13.352 -11.312 1 98.19 87 GLU A N 1
ATOM 671 C CA . GLU A 1 87 ? -10.234 -13.805 -10.195 1 98.19 87 GLU A CA 1
ATOM 672 C C . GLU A 1 87 ? -9.617 -13.398 -8.859 1 98.19 87 GLU A C 1
ATOM 674 O O . GLU A 1 87 ? -10.336 -12.992 -7.941 1 98.19 87 GLU A O 1
ATOM 679 N N . LEU A 1 88 ? -8.289 -13.484 -8.719 1 98.56 88 LEU A N 1
ATOM 680 C CA . LEU A 1 88 ? -7.59 -13.062 -7.512 1 98.56 88 LEU A CA 1
ATOM 681 C C . LEU A 1 88 ? -7.832 -11.578 -7.238 1 98.56 88 LEU A C 1
ATOM 683 O O . LEU A 1 88 ? -8.109 -11.195 -6.102 1 98.56 88 LEU A O 1
ATOM 687 N N . VAL A 1 89 ? -7.738 -10.758 -8.25 1 98.69 89 VAL A N 1
ATOM 688 C CA . VAL A 1 89 ? -7.98 -9.328 -8.125 1 98.69 89 VAL A CA 1
ATOM 689 C C . VAL A 1 89 ? -9.43 -9.086 -7.703 1 98.69 89 VAL A C 1
ATOM 691 O O . VAL A 1 89 ? -9.695 -8.297 -6.793 1 98.69 89 VAL A O 1
ATOM 694 N N . LYS A 1 90 ? -10.328 -9.742 -8.367 1 98.5 90 LYS A N 1
ATOM 695 C CA . LYS A 1 90 ? -11.75 -9.617 -8.062 1 98.5 90 LYS A CA 1
ATOM 696 C C . LYS A 1 90 ? -12.023 -9.961 -6.598 1 98.5 90 LYS A C 1
ATOM 698 O O . LYS A 1 90 ? -12.695 -9.203 -5.891 1 98.5 90 LYS A O 1
ATOM 703 N N . LEU A 1 91 ? -11.547 -11.086 -6.172 1 98.62 91 LEU A N 1
ATOM 704 C CA . LEU A 1 91 ? -11.773 -11.531 -4.801 1 98.62 91 LEU A CA 1
ATOM 705 C C . LEU A 1 91 ? -11.141 -10.57 -3.801 1 98.62 91 LEU A C 1
ATOM 707 O O . LEU A 1 91 ? -11.703 -10.312 -2.734 1 98.62 91 LEU A O 1
ATOM 711 N N . THR A 1 92 ? -9.93 -10.078 -4.094 1 98.69 92 THR A N 1
ATOM 712 C CA . THR A 1 92 ? -9.297 -9.07 -3.248 1 98.69 92 THR A CA 1
ATOM 713 C C . THR A 1 92 ? -10.203 -7.852 -3.102 1 98.69 92 THR A C 1
ATOM 715 O O . THR A 1 92 ? -10.461 -7.391 -1.985 1 98.69 92 THR A O 1
ATOM 718 N N . LYS A 1 93 ? -10.695 -7.363 -4.207 1 98.62 93 LYS A N 1
ATOM 719 C CA . LYS A 1 93 ? -11.562 -6.188 -4.18 1 98.62 93 LYS A CA 1
ATOM 720 C C . LYS A 1 93 ? -12.828 -6.461 -3.381 1 98.62 93 LYS A C 1
ATOM 722 O O . LYS A 1 93 ? -13.289 -5.605 -2.619 1 98.62 93 LYS A O 1
ATOM 727 N N . GLU A 1 94 ? -13.398 -7.613 -3.551 1 98.44 94 GLU A N 1
ATOM 728 C CA . GLU A 1 94 ? -14.578 -7.992 -2.781 1 98.44 94 GLU A CA 1
ATOM 729 C C . GLU A 1 94 ? -14.289 -7.969 -1.283 1 98.44 94 GLU A C 1
ATOM 731 O O . GLU A 1 94 ? -15.117 -7.5 -0.496 1 98.44 94 GLU A O 1
ATOM 736 N N . LYS A 1 95 ? -13.164 -8.453 -0.902 1 98.44 95 LYS A N 1
ATOM 737 C CA . LYS A 1 95 ? -12.789 -8.531 0.509 1 98.44 95 LYS A CA 1
ATOM 738 C C . LYS A 1 95 ? -12.594 -7.141 1.104 1 98.44 95 LYS A C 1
ATOM 740 O O . LYS A 1 95 ? -13 -6.883 2.24 1 98.44 95 LYS A O 1
ATOM 745 N N . ILE A 1 96 ? -11.977 -6.25 0.355 1 98.31 96 ILE A N 1
ATOM 746 C CA . ILE A 1 96 ? -11.641 -4.949 0.923 1 98.31 96 ILE A CA 1
ATOM 747 C C . ILE A 1 96 ? -12.836 -4.008 0.809 1 98.31 96 ILE A C 1
ATOM 749 O O . ILE A 1 96 ? -12.891 -2.98 1.488 1 98.31 96 ILE A O 1
ATOM 753 N N . GLY A 1 97 ? -13.766 -4.293 -0.136 1 98.19 97 GLY A N 1
ATOM 754 C CA . GLY A 1 97 ? -15.039 -3.598 -0.175 1 98.19 97 GLY A CA 1
ATOM 755 C C . GLY A 1 97 ? -15.016 -2.35 -1.037 1 98.19 97 GLY A C 1
ATOM 756 O O . GLY A 1 97 ? -13.945 -1.927 -1.493 1 98.19 97 GLY A O 1
ATOM 757 N N . PRO A 1 98 ? -16.156 -1.731 -1.238 1 98.19 98 PRO A N 1
ATOM 758 C CA . PRO A 1 98 ? -16.328 -0.628 -2.186 1 98.19 98 PRO A CA 1
ATOM 759 C C . PRO A 1 98 ? -15.727 0.682 -1.681 1 98.19 98 PRO A C 1
ATOM 761 O O . PRO A 1 98 ? -15.492 1.603 -2.467 1 98.19 98 PRO A O 1
ATOM 764 N N . LYS A 1 99 ? -15.445 0.793 -0.375 1 98.25 99 LYS A N 1
ATOM 765 C CA . LYS A 1 99 ? -14.914 2.023 0.202 1 98.25 99 LYS A CA 1
ATOM 766 C C . LYS A 1 99 ? -13.383 2.037 0.157 1 98.25 99 LYS A C 1
ATOM 768 O O . LYS A 1 99 ? -12.75 2.971 0.654 1 98.25 99 LYS A O 1
ATOM 773 N N . THR A 1 100 ? -12.828 1.006 -0.438 1 98.62 100 THR A N 1
ATOM 774 C CA . THR A 1 100 ? -11.375 0.851 -0.456 1 98.62 100 THR A CA 1
ATOM 775 C C . THR A 1 100 ? -10.852 0.8 -1.89 1 98.62 100 THR A C 1
ATOM 777 O O . THR A 1 100 ? -11.383 0.057 -2.721 1 98.62 100 THR A O 1
ATOM 780 N N . MET A 1 101 ? -9.898 1.647 -2.201 1 98.69 101 MET A N 1
ATOM 781 C CA . MET A 1 101 ? -9.258 1.551 -3.51 1 98.69 101 MET A CA 1
ATOM 782 C C . MET A 1 101 ? -8.234 0.419 -3.533 1 98.69 101 MET A C 1
ATOM 784 O O . MET A 1 101 ? -7.773 -0.028 -2.482 1 98.69 101 MET A O 1
ATOM 788 N N . LEU A 1 102 ? -8.023 -0.152 -4.695 1 98.88 102 LEU A N 1
ATOM 789 C CA . LEU A 1 102 ? -7.016 -1.182 -4.93 1 98.88 102 LEU A CA 1
ATOM 790 C C . LEU A 1 102 ? -5.953 -0.693 -5.91 1 98.88 102 LEU A C 1
ATOM 792 O O . LEU A 1 102 ? -6.273 -0.334 -7.047 1 98.88 102 LEU A O 1
ATOM 796 N N . LEU A 1 103 ? -4.688 -0.639 -5.477 1 98.94 103 LEU A N 1
ATOM 797 C CA . LEU A 1 103 ? -3.553 -0.122 -6.23 1 98.94 103 LEU A CA 1
ATOM 798 C C . LEU A 1 103 ? -2.5 -1.205 -6.438 1 98.94 103 LEU A C 1
ATOM 800 O O . LEU A 1 103 ? -2.24 -2.004 -5.535 1 98.94 103 LEU A O 1
ATOM 804 N N . LEU A 1 104 ? -1.929 -1.322 -7.59 1 98.75 104 LEU A N 1
ATOM 805 C CA . LEU A 1 104 ? -0.768 -2.182 -7.797 1 98.75 104 LEU A CA 1
ATOM 806 C C . LEU A 1 104 ? 0.19 -1.563 -8.812 1 98.75 104 LEU A C 1
ATOM 808 O O . LEU A 1 104 ? -0.187 -0.656 -9.555 1 98.75 104 LEU A O 1
ATOM 812 N N . LEU A 1 105 ? 1.426 -1.975 -8.781 1 98.5 105 LEU A N 1
ATOM 813 C CA . LEU A 1 105 ? 2.428 -1.667 -9.797 1 98.5 105 LEU A CA 1
ATOM 814 C C . LEU A 1 105 ? 2.623 -2.848 -10.742 1 98.5 105 LEU A C 1
ATOM 816 O O . LEU A 1 105 ? 2.904 -3.963 -10.297 1 98.5 105 LEU A O 1
ATOM 820 N N . SER A 1 106 ? 2.51 -2.598 -11.922 1 97.62 106 SER A N 1
ATOM 821 C CA . SER A 1 106 ? 2.643 -3.631 -12.945 1 97.62 106 SER A CA 1
ATOM 822 C C . SER A 1 106 ? 4.105 -3.848 -13.328 1 97.62 106 SER A C 1
ATOM 824 O O . SER A 1 106 ? 4.891 -2.898 -13.359 1 97.62 106 SER A O 1
ATOM 826 N N . VAL A 1 107 ? 4.457 -5.09 -13.625 1 94.69 107 VAL A N 1
ATOM 827 C CA . VAL A 1 107 ? 5.711 -5.332 -14.328 1 94.69 107 VAL A CA 1
ATOM 828 C C . VAL A 1 107 ? 5.551 -4.973 -15.805 1 94.69 107 VAL A C 1
ATOM 830 O O . VAL A 1 107 ? 4.434 -4.973 -16.328 1 94.69 107 VAL A O 1
ATOM 833 N N . PRO A 1 108 ? 6.59 -4.668 -16.516 1 92.56 108 PRO A N 1
ATOM 834 C CA . PRO A 1 108 ? 6.508 -4.176 -17.891 1 92.56 108 PRO A CA 1
ATOM 835 C C . PRO A 1 108 ? 5.762 -5.133 -18.812 1 92.56 108 PRO A C 1
ATOM 837 O O . PRO A 1 108 ? 5.035 -4.691 -19.703 1 92.56 108 PRO A O 1
ATOM 840 N N . THR A 1 109 ? 5.859 -6.406 -18.562 1 91 109 THR A N 1
ATOM 841 C CA . THR A 1 109 ? 5.293 -7.406 -19.453 1 91 109 THR A CA 1
ATOM 842 C C . THR A 1 109 ? 3.787 -7.539 -19.234 1 91 109 THR A C 1
ATOM 844 O O . THR A 1 109 ? 3.09 -8.148 -20.047 1 91 109 THR A O 1
ATOM 847 N N . ALA A 1 110 ? 3.275 -6.934 -18.203 1 92.69 110 ALA A N 1
ATOM 848 C CA . ALA A 1 110 ? 1.865 -7.109 -17.859 1 92.69 110 ALA A CA 1
ATOM 849 C C . ALA A 1 110 ? 1.096 -5.801 -18 1 92.69 110 ALA A C 1
ATOM 851 O O . ALA A 1 110 ? -0.073 -5.715 -17.625 1 92.69 110 ALA A O 1
ATOM 852 N N . MET A 1 111 ? 1.607 -4.777 -18.625 1 95.5 111 MET A N 1
ATOM 853 C CA . MET A 1 111 ? 1.046 -3.434 -18.703 1 95.5 111 MET A CA 1
ATOM 854 C C . MET A 1 111 ? -0.296 -3.447 -19.422 1 95.5 111 MET A C 1
ATOM 856 O O . MET A 1 111 ? -1.197 -2.68 -19.094 1 95.5 111 MET A O 1
ATOM 860 N N . GLU A 1 112 ? -0.502 -4.297 -20.344 1 95.06 112 GLU A N 1
ATOM 861 C CA . GLU A 1 112 ? -1.72 -4.316 -21.141 1 95.06 112 GLU A CA 1
ATOM 862 C C . GLU A 1 112 ? -2.801 -5.172 -20.484 1 95.06 112 GLU A C 1
ATOM 864 O O . GLU A 1 112 ? -3.957 -5.152 -20.922 1 95.06 112 GLU A O 1
ATOM 869 N N . TYR A 1 113 ? -2.41 -5.84 -19.562 1 95.38 113 TYR A N 1
ATOM 870 C CA . TYR A 1 113 ? -3.305 -6.789 -18.906 1 95.38 113 TYR A CA 1
ATOM 871 C C . TYR A 1 113 ? -4.324 -6.066 -18.031 1 95.38 113 TYR A C 1
ATOM 873 O O . TYR A 1 113 ? -5.52 -6.367 -18.078 1 95.38 113 TYR A O 1
ATOM 881 N N . TYR A 1 114 ? -3.961 -5.117 -17.234 1 97.38 114 TYR A N 1
ATOM 882 C CA . TYR A 1 114 ? -4.746 -4.566 -16.141 1 97.38 114 TYR A CA 1
ATOM 883 C C . TYR A 1 114 ? -5.91 -3.73 -16.656 1 97.38 114 TYR A C 1
ATOM 885 O O . TYR A 1 114 ? -7.016 -3.781 -16.109 1 97.38 114 TYR A O 1
ATOM 893 N N . PRO A 1 115 ? -5.684 -3.008 -17.797 1 96.75 115 PRO A N 1
ATOM 894 C CA . PRO A 1 115 ? -6.859 -2.35 -18.375 1 96.75 115 PRO A CA 1
ATOM 895 C C . PRO A 1 115 ? -7.941 -3.34 -18.797 1 96.75 115 PRO A C 1
ATOM 897 O O . PRO A 1 115 ? -9.133 -3.045 -18.672 1 96.75 115 PRO A O 1
ATOM 900 N N . LYS A 1 116 ? -7.59 -4.527 -19.141 1 95.12 116 LYS A N 1
ATOM 901 C CA . LYS A 1 116 ? -8.531 -5.535 -19.609 1 95.12 116 LYS A CA 1
ATOM 902 C C . LYS A 1 116 ? -9.375 -6.09 -18.469 1 95.12 116 LYS A C 1
ATOM 904 O O . LYS A 1 116 ? -10.461 -6.621 -18.688 1 95.12 116 LYS A O 1
ATOM 909 N N . ILE A 1 117 ? -8.836 -5.969 -17.328 1 94.19 117 ILE A N 1
ATOM 910 C CA . ILE A 1 117 ? -9.594 -6.508 -16.203 1 94.19 117 ILE A CA 1
ATOM 911 C C . ILE A 1 117 ? -10.219 -5.363 -15.414 1 94.19 117 ILE A C 1
ATOM 913 O O . ILE A 1 117 ? -10.547 -5.527 -14.234 1 94.19 117 ILE A O 1
ATOM 917 N N . GLY A 1 118 ? -10.242 -4.176 -15.961 1 94.69 118 GLY A N 1
ATOM 918 C CA . GLY A 1 118 ? -11.07 -3.105 -15.438 1 94.69 118 GLY A CA 1
ATOM 919 C C . GLY A 1 118 ? -10.312 -2.137 -14.555 1 94.69 118 GLY A C 1
ATOM 920 O O . GLY A 1 118 ? -10.914 -1.359 -13.812 1 94.69 118 GLY A O 1
ATOM 921 N N . MET A 1 119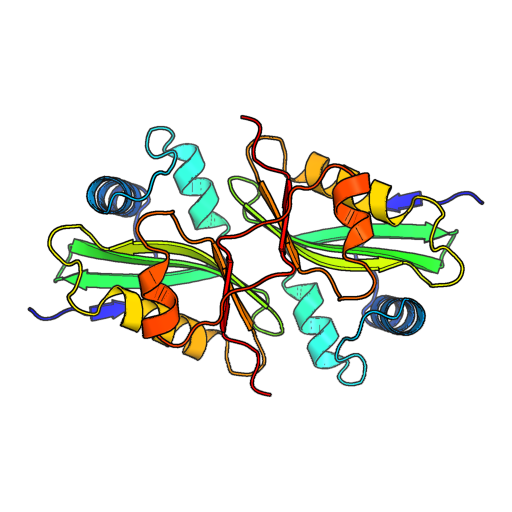 ? -9.008 -2.156 -14.555 1 98.25 119 MET A N 1
ATOM 922 C CA . MET A 1 119 ? -8.234 -1.195 -13.766 1 98.25 119 MET A CA 1
ATOM 923 C C . MET A 1 119 ? -7.852 0.011 -14.617 1 98.25 119 MET A C 1
ATOM 925 O O . MET A 1 119 ? -7.676 -0.109 -15.828 1 98.25 119 MET A O 1
ATOM 929 N N . ASP A 1 120 ? -7.688 1.103 -13.961 1 98.38 120 ASP A N 1
ATOM 930 C CA . ASP A 1 120 ? -7.277 2.34 -14.617 1 98.38 120 ASP A CA 1
ATOM 931 C C . ASP A 1 120 ? -5.789 2.605 -14.406 1 98.38 120 ASP A C 1
ATOM 933 O O . ASP A 1 120 ? -5.258 2.369 -13.32 1 98.38 120 ASP A O 1
ATOM 937 N N . LYS A 1 121 ? -5.199 3.113 -15.43 1 98.19 121 LYS A N 1
ATOM 938 C CA . LYS A 1 121 ? -3.809 3.537 -15.273 1 98.19 121 LYS A CA 1
ATOM 939 C C . LYS A 1 121 ? -3.711 4.781 -14.398 1 98.19 121 LYS A C 1
ATOM 941 O O . LYS A 1 121 ? -4.504 5.715 -14.547 1 98.19 121 LYS A O 1
ATOM 946 N N . VAL A 1 122 ? -2.754 4.766 -13.539 1 98.12 122 VAL A N 1
ATOM 947 C CA . VAL A 1 122 ? -2.521 5.863 -12.602 1 98.12 122 VAL A CA 1
ATOM 948 C C . VAL A 1 122 ? -1.45 6.797 -13.156 1 98.12 122 VAL A C 1
ATOM 950 O O . VAL A 1 122 ? -0.427 6.34 -13.672 1 98.12 122 VAL A O 1
ATOM 953 N N . GLU A 1 123 ? -1.66 8.117 -13 1 97.69 123 GLU A N 1
ATOM 954 C CA . GLU A 1 123 ? -0.704 9.078 -13.547 1 97.69 123 GLU A CA 1
ATOM 955 C C . GLU A 1 123 ? -0.105 9.945 -12.438 1 97.69 123 GLU A C 1
ATOM 957 O O . GLU A 1 123 ? 0.72 10.82 -12.711 1 97.69 123 GLU A O 1
ATOM 962 N N . ASN A 1 124 ? -0.52 9.742 -11.281 1 98.44 124 ASN A N 1
ATOM 963 C CA . ASN A 1 124 ? -0.104 10.625 -10.195 1 98.44 124 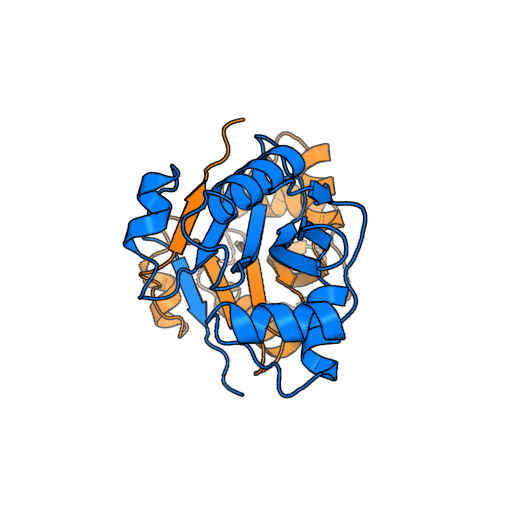ASN A CA 1
ATOM 964 C C . ASN A 1 124 ? 0.629 9.852 -9.102 1 98.44 124 ASN A C 1
ATOM 966 O O . ASN A 1 124 ? 0.576 10.227 -7.93 1 98.44 124 ASN A O 1
ATOM 970 N N . ALA A 1 125 ? 1.251 8.75 -9.383 1 98.75 125 ALA A N 1
ATOM 971 C CA . ALA A 1 125 ? 1.988 7.941 -8.406 1 98.75 125 ALA A CA 1
ATOM 972 C C . ALA A 1 125 ? 3.469 8.312 -8.398 1 98.75 125 ALA A C 1
ATOM 974 O O . ALA A 1 125 ? 4.055 8.586 -9.445 1 98.75 125 ALA A O 1
ATOM 975 N N . PHE A 1 126 ? 4.062 8.344 -7.254 1 98.88 126 PHE A N 1
ATOM 976 C CA . PHE A 1 126 ? 5.48 8.617 -7.059 1 98.88 126 PHE A CA 1
ATOM 977 C C . PHE A 1 126 ? 6.109 7.59 -6.129 1 98.88 126 PHE A C 1
ATOM 979 O O . PHE A 1 126 ? 5.426 7.012 -5.281 1 98.88 126 PHE A O 1
ATOM 986 N N . ILE A 1 127 ? 7.469 7.383 -6.297 1 98.81 127 ILE A N 1
ATOM 987 C CA . ILE A 1 127 ? 8.086 6.262 -5.602 1 98.81 127 ILE A CA 1
ATOM 988 C C . ILE A 1 127 ? 9.5 6.637 -5.164 1 98.81 127 ILE A C 1
ATOM 990 O O . ILE A 1 127 ? 10.164 7.449 -5.812 1 98.81 127 ILE A O 1
ATOM 994 N N . ILE A 1 128 ? 9.891 6.273 -4.004 1 98.69 128 ILE A N 1
ATOM 995 C CA . ILE A 1 128 ? 11.289 6.074 -3.654 1 98.69 128 ILE A CA 1
ATOM 996 C C . ILE A 1 128 ? 11.641 4.594 -3.75 1 98.69 128 ILE A C 1
ATOM 998 O O . ILE A 1 128 ? 11.086 3.768 -3.023 1 98.69 128 ILE A O 1
ATOM 1002 N N . ASN A 1 129 ? 12.555 4.273 -4.578 1 98.06 129 ASN A N 1
ATOM 1003 C CA . ASN A 1 129 ? 12.883 2.881 -4.863 1 98.06 129 ASN A CA 1
ATOM 1004 C C . ASN A 1 129 ? 13.719 2.262 -3.744 1 98.06 129 ASN A C 1
ATOM 1006 O O . ASN A 1 129 ? 14.266 2.977 -2.906 1 98.06 129 ASN A O 1
ATOM 1010 N N . ARG A 1 130 ? 13.68 0.886 -3.754 1 97.5 130 ARG A N 1
ATOM 1011 C CA . ARG A 1 130 ? 14.609 0.143 -2.91 1 97.5 130 ARG A CA 1
ATOM 1012 C C . ARG A 1 130 ? 16.062 0.405 -3.32 1 97.5 130 ARG A C 1
ATOM 1014 O O . ARG A 1 130 ? 16.344 0.575 -4.508 1 97.5 130 ARG A O 1
ATOM 1021 N N . THR A 1 131 ? 16.922 0.49 -2.322 1 96 131 THR A N 1
ATOM 1022 C CA . THR A 1 131 ? 18.328 0.712 -2.625 1 96 131 THR A CA 1
ATOM 1023 C C . THR A 1 131 ? 19.172 -0.5 -2.23 1 96 131 THR A C 1
ATOM 1025 O O . THR A 1 131 ? 20.391 -0.492 -2.379 1 96 131 THR A O 1
ATOM 1028 N N . GLU A 1 132 ? 18.656 -1.463 -1.649 1 91.12 132 GLU A N 1
ATOM 1029 C CA . GLU A 1 132 ? 19.281 -2.736 -1.291 1 91.12 132 GLU A CA 1
ATOM 1030 C C . GLU A 1 132 ? 18.359 -3.908 -1.609 1 91.12 132 GLU A C 1
ATOM 1032 O O . GLU A 1 132 ? 17.141 -3.754 -1.631 1 91.12 132 GLU A O 1
ATOM 1037 N N . MET B 1 1 ? 10.078 28.031 15.75 1 67.56 1 MET B N 1
ATOM 1038 C CA . MET B 1 1 ? 9.086 27 16.031 1 67.56 1 MET B CA 1
ATOM 1039 C C . MET B 1 1 ? 9.75 25.625 16.203 1 67.56 1 MET B C 1
ATOM 1041 O O . MET B 1 1 ? 10.656 25.281 15.445 1 67.56 1 MET B O 1
ATOM 1045 N N . HIS B 1 2 ? 9.508 25.031 17.391 1 90.12 2 HIS B N 1
ATOM 1046 C CA . HIS B 1 2 ? 10.188 23.766 17.672 1 90.12 2 HIS B CA 1
ATOM 1047 C C . HIS B 1 2 ? 9.305 22.578 17.312 1 90.12 2 HIS B C 1
ATOM 1049 O O . HIS B 1 2 ? 8.328 22.281 18 1 90.12 2 HIS B O 1
ATOM 1055 N N . ILE B 1 3 ? 9.43 22.047 16.203 1 96.31 3 ILE B N 1
ATOM 1056 C CA . ILE B 1 3 ? 8.633 20.922 15.727 1 96.31 3 ILE B CA 1
ATOM 1057 C C . ILE B 1 3 ? 9.289 19.609 16.141 1 96.31 3 ILE B C 1
ATOM 1059 O O . ILE B 1 3 ? 10.5 19.438 16 1 96.31 3 ILE B O 1
ATOM 1063 N N . THR B 1 4 ? 8.531 18.766 16.781 1 97.5 4 THR B N 1
ATOM 1064 C CA . THR B 1 4 ? 9.008 17.438 17.156 1 97.5 4 THR B CA 1
ATOM 1065 C C . THR B 1 4 ? 8.32 16.359 16.328 1 97.5 4 THR B C 1
ATOM 1067 O O . THR B 1 4 ? 7.117 16.438 16.062 1 97.5 4 THR B O 1
ATOM 1070 N N . TYR B 1 5 ? 9.055 15.391 15.969 1 98.19 5 TYR B N 1
ATOM 1071 C CA . TYR B 1 5 ? 8.531 14.25 15.219 1 98.19 5 TYR B CA 1
ATOM 1072 C C . TYR B 1 5 ? 8.492 13 16.078 1 98.19 5 TYR B C 1
ATOM 1074 O O . TYR B 1 5 ? 9.406 12.75 16.875 1 98.19 5 TYR B O 1
ATOM 1082 N N . LYS B 1 6 ? 7.391 12.258 15.922 1 97.81 6 LYS B N 1
ATOM 1083 C CA . LYS B 1 6 ? 7.215 11.062 16.75 1 97.81 6 LYS B CA 1
ATOM 1084 C C . LYS B 1 6 ? 6.738 9.883 15.898 1 97.81 6 LYS B C 1
ATOM 1086 O O . LYS B 1 6 ? 5.949 10.055 14.969 1 97.81 6 LYS B O 1
ATOM 1091 N N . SER B 1 7 ? 7.191 8.656 16.219 1 96.25 7 SER B N 1
ATOM 1092 C CA . SER B 1 7 ? 6.73 7.434 15.57 1 96.25 7 SER B CA 1
ATOM 1093 C C . SER B 1 7 ? 6.094 6.477 16.578 1 96.25 7 SER B C 1
ATOM 1095 O O . SER B 1 7 ? 5.477 5.484 16.188 1 96.25 7 SER B O 1
ATOM 1097 N N . ASP B 1 8 ? 6.176 6.777 17.844 1 90.56 8 ASP B N 1
ATOM 1098 C CA . ASP B 1 8 ? 5.707 5.891 18.891 1 90.56 8 ASP B CA 1
ATOM 1099 C C . ASP B 1 8 ? 4.418 6.41 19.531 1 90.56 8 ASP B C 1
ATOM 1101 O O . ASP B 1 8 ? 3.914 5.836 20.484 1 90.56 8 ASP B O 1
ATOM 1105 N N . LEU B 1 9 ? 4.004 7.547 19.047 1 86.19 9 LEU B N 1
ATOM 1106 C CA . LEU B 1 9 ? 2.762 8.141 19.531 1 86.19 9 LEU B CA 1
ATOM 1107 C C . LEU B 1 9 ? 1.719 8.195 18.422 1 86.19 9 LEU B C 1
ATOM 1109 O O . LEU B 1 9 ? 1.965 8.781 17.359 1 86.19 9 LEU B O 1
ATOM 1113 N N . ASN B 1 10 ? 0.619 7.543 18.75 1 89.31 10 ASN B N 1
ATOM 1114 C CA . ASN B 1 10 ? -0.486 7.656 17.797 1 89.31 10 ASN B CA 1
ATOM 1115 C C . ASN B 1 10 ? -1.441 8.781 18.188 1 89.31 10 ASN B C 1
ATOM 1117 O O . ASN B 1 10 ? -1.974 8.797 19.297 1 89.31 10 ASN B O 1
ATOM 1121 N N . PRO B 1 11 ? -1.547 9.719 17.359 1 97.56 11 PRO B N 1
ATOM 1122 C CA . PRO B 1 11 ? -2.535 10.766 17.641 1 97.56 11 PRO B CA 1
ATOM 1123 C C . PRO B 1 11 ? -3.945 10.211 17.812 1 97.56 11 PRO B C 1
ATOM 1125 O O . PRO B 1 11 ? -4.246 9.109 17.344 1 97.56 11 PRO B O 1
ATOM 1128 N N . SER B 1 12 ? -4.773 10.992 18.562 1 97.88 12 SER B N 1
ATOM 1129 C CA . SER B 1 12 ? -6.18 10.617 18.641 1 97.88 12 SER B CA 1
ATOM 1130 C C . SER B 1 12 ? -6.887 10.812 17.312 1 97.88 12 SER B C 1
ATOM 1132 O O . SER B 1 12 ? -6.438 11.594 16.469 1 97.88 12 SER B O 1
ATOM 1134 N N . VAL B 1 13 ? -7.984 10.117 17.203 1 98.38 13 VAL B N 1
ATOM 1135 C CA . VAL B 1 13 ? -8.773 10.242 15.984 1 98.38 13 VAL B CA 1
ATOM 1136 C C . VAL B 1 13 ? -9.18 11.703 15.773 1 98.38 13 VAL B C 1
ATOM 1138 O O . VAL B 1 13 ? -9.141 12.211 14.656 1 98.38 13 VAL B O 1
ATOM 1141 N N . ASP B 1 14 ? -9.492 12.398 16.844 1 98.56 14 ASP B N 1
ATOM 1142 C CA . ASP B 1 14 ? -9.914 13.789 16.734 1 98.56 14 ASP B CA 1
ATOM 1143 C C . ASP B 1 14 ? -8.758 14.688 16.281 1 98.56 14 ASP B C 1
ATOM 1145 O O . ASP B 1 14 ? -8.953 15.609 15.492 1 98.56 14 ASP B O 1
ATOM 1149 N N . GLN B 1 15 ? -7.625 14.484 16.812 1 98.5 15 GLN B N 1
ATOM 1150 C CA . GLN B 1 15 ? -6.449 15.227 16.359 1 98.5 15 GLN B CA 1
ATOM 1151 C C . GLN B 1 15 ? -6.191 15.008 14.875 1 98.5 15 GLN B C 1
ATOM 1153 O O . GLN B 1 15 ? -5.875 15.953 14.148 1 98.5 15 GLN B O 1
ATOM 1158 N N . VAL B 1 16 ? -6.34 13.781 14.438 1 98.69 16 VAL B N 1
ATOM 1159 C CA . VAL B 1 16 ? -6.137 13.43 13.039 1 98.69 16 VAL B CA 1
ATOM 1160 C C . VAL B 1 16 ? -7.168 14.148 12.172 1 98.69 16 VAL B C 1
ATOM 1162 O O . VAL B 1 16 ? -6.82 14.766 11.156 1 98.69 16 VAL B O 1
ATOM 1165 N N . ILE B 1 17 ? -8.391 14.078 12.594 1 98.69 17 ILE B N 1
ATOM 1166 C CA . ILE B 1 17 ? -9.469 14.703 11.844 1 98.69 17 ILE B CA 1
ATOM 1167 C C . ILE B 1 17 ? -9.219 16.203 11.727 1 98.69 17 ILE B C 1
ATOM 1169 O O . ILE B 1 17 ? -9.359 16.781 10.648 1 98.69 17 ILE B O 1
ATOM 1173 N N . GLU B 1 18 ? -8.859 16.844 12.781 1 98.5 18 GLU B N 1
ATOM 1174 C CA . GLU B 1 18 ? -8.547 18.281 12.773 1 98.5 18 GLU B CA 1
ATOM 1175 C C . GLU B 1 18 ? -7.418 18.578 11.797 1 98.5 18 GLU B C 1
ATOM 1177 O O . GLU B 1 18 ? -7.508 19.531 11.016 1 98.5 18 GLU B O 1
ATOM 1182 N N . LEU B 1 19 ? -6.387 17.812 11.852 1 98.62 19 LEU B N 1
ATOM 1183 C CA . LEU B 1 19 ? -5.254 18 10.961 1 98.62 19 LEU B CA 1
ATOM 1184 C C . LEU B 1 19 ? -5.672 17.828 9.508 1 98.62 19 LEU B C 1
ATOM 1186 O O . LEU B 1 19 ? -5.359 18.672 8.656 1 98.62 19 LEU B O 1
ATOM 1190 N N . LEU B 1 20 ? -6.355 16.703 9.219 1 98.5 20 LEU B N 1
ATOM 1191 C CA . LEU B 1 20 ? -6.77 16.438 7.848 1 98.5 20 LEU B CA 1
ATOM 1192 C C . LEU B 1 20 ? -7.641 17.578 7.316 1 98.5 20 LEU B C 1
ATOM 1194 O O . LEU B 1 20 ? -7.457 18.031 6.184 1 98.5 20 LEU B O 1
ATOM 1198 N N . ASN B 1 21 ? -8.492 18.094 8.109 1 98.19 21 ASN B N 1
ATOM 1199 C CA . ASN B 1 21 ? -9.367 19.188 7.715 1 98.19 21 ASN B CA 1
ATOM 1200 C C . ASN B 1 21 ? -8.578 20.469 7.453 1 98.19 21 ASN B C 1
ATOM 1202 O O . ASN B 1 21 ? -8.953 21.266 6.59 1 98.19 21 ASN B O 1
ATOM 1206 N N . SER B 1 22 ? -7.57 20.656 8.117 1 97.62 22 SER B N 1
ATOM 1207 C CA . SER B 1 22 ? -6.793 21.891 7.996 1 97.62 22 SER B CA 1
ATOM 1208 C C . SER B 1 22 ? -5.742 21.781 6.902 1 97.62 22 SER B C 1
ATOM 1210 O O . SER B 1 22 ? -5.141 22.781 6.504 1 97.62 22 SER B O 1
ATOM 1212 N N . SER B 1 23 ? -5.383 20.641 6.379 1 96.94 23 SER B N 1
ATOM 1213 C CA . SER B 1 23 ? -4.273 20.391 5.465 1 96.94 23 SER B CA 1
ATOM 1214 C C . SER B 1 23 ? -4.684 20.625 4.016 1 96.94 23 SER B C 1
ATOM 1216 O O . SER B 1 23 ? -3.834 20.859 3.154 1 96.94 23 SER B O 1
ATOM 1218 N N . GLY B 1 24 ? -6.016 20.422 3.75 1 93 24 GLY B N 1
ATOM 1219 C CA . GLY B 1 24 ? -6.504 20.453 2.381 1 93 24 GLY B CA 1
ATOM 1220 C C . GLY B 1 24 ? -6.57 19.078 1.739 1 93 24 GLY B C 1
ATOM 1221 O O . GLY B 1 24 ? -7.047 18.938 0.61 1 93 24 GLY B O 1
ATOM 1222 N N . LEU B 1 25 ? -6.082 18.062 2.354 1 95.31 25 LEU B N 1
ATOM 1223 C CA . LEU B 1 25 ? -6.191 16.688 1.864 1 95.31 25 LEU B CA 1
ATOM 1224 C C . LEU B 1 25 ? -7.617 16.172 2.029 1 95.31 25 LEU B C 1
ATOM 1226 O O . LEU B 1 25 ? -8.156 16.172 3.137 1 95.31 25 LEU B O 1
ATOM 1230 N N . LYS B 1 26 ? -8.258 15.844 0.968 1 95.12 26 LYS B N 1
ATOM 1231 C CA . LYS B 1 26 ? -9.625 15.352 1.043 1 95.12 26 LYS B CA 1
ATOM 1232 C C . LYS B 1 26 ? -9.672 13.93 1.602 1 95.12 26 LYS B C 1
ATOM 1234 O O . LYS B 1 26 ? -9.133 13 0.995 1 95.12 26 LYS B O 1
ATOM 1239 N N . ARG B 1 27 ? -10.273 13.805 2.703 1 98.12 27 ARG B N 1
ATOM 1240 C CA . ARG B 1 27 ? -10.516 12.539 3.379 1 98.12 27 ARG B CA 1
ATOM 1241 C C . ARG B 1 27 ? -11.93 12.477 3.943 1 98.12 27 ARG B C 1
ATOM 1243 O O . ARG B 1 27 ? -12.625 13.5 4 1 98.12 27 ARG B O 1
ATOM 1250 N N . PRO B 1 28 ? -12.398 11.305 4.234 1 97.94 28 PRO B N 1
ATOM 1251 C CA . PRO B 1 28 ? -13.766 11.188 4.762 1 97.94 28 PRO B CA 1
ATOM 1252 C C . PRO B 1 28 ? -13.859 11.555 6.238 1 97.94 28 PRO B C 1
ATOM 1254 O O . PRO B 1 28 ? -14.336 10.75 7.047 1 97.94 28 PRO B O 1
ATOM 1257 N N . THR B 1 29 ? -13.539 12.805 6.629 1 98.25 29 THR B N 1
ATOM 1258 C CA . THR B 1 29 ? -13.414 13.234 8.016 1 98.25 29 THR B CA 1
ATOM 1259 C C . THR B 1 29 ? -14.789 13.422 8.648 1 98.25 29 THR B C 1
ATOM 1261 O O . THR B 1 29 ? -14.906 13.547 9.875 1 98.25 29 THR B O 1
ATOM 1264 N N . GLY B 1 30 ? -15.805 13.438 7.836 1 97.94 30 GLY B N 1
ATOM 1265 C CA . GLY B 1 30 ? -17.156 13.438 8.383 1 97.94 30 GLY B CA 1
ATOM 1266 C C . GLY B 1 30 ? -17.562 12.102 8.977 1 97.94 30 GLY B C 1
ATOM 1267 O O . GLY B 1 30 ? -18.562 12.008 9.688 1 97.94 30 GLY B O 1
ATOM 1268 N N . ASP B 1 31 ? -16.922 11.062 8.664 1 98.12 31 ASP B N 1
ATOM 1269 C CA . ASP B 1 31 ? -17.125 9.711 9.18 1 98.12 31 ASP B CA 1
ATOM 1270 C C . ASP B 1 31 ? -16.031 9.32 10.164 1 98.12 31 ASP B C 1
ATOM 1272 O O . ASP B 1 31 ? -15.062 8.648 9.789 1 98.12 31 ASP B O 1
ATOM 1276 N N . ARG B 1 32 ? -16.188 9.672 11.43 1 98.44 32 ARG B N 1
ATOM 1277 C CA . ARG B 1 32 ? -15.164 9.492 12.461 1 98.44 32 ARG B CA 1
ATOM 1278 C C . ARG B 1 32 ? -14.766 8.023 12.586 1 98.44 32 ARG B C 1
ATOM 1280 O O . ARG B 1 32 ? -13.586 7.711 12.766 1 98.44 32 ARG B O 1
ATOM 1287 N N . ASP B 1 33 ? -15.75 7.156 12.523 1 98.44 33 ASP B N 1
ATOM 1288 C CA . ASP B 1 33 ? -15.477 5.727 12.641 1 98.44 33 ASP B CA 1
ATOM 1289 C C . ASP B 1 33 ? -14.562 5.25 11.516 1 98.44 33 ASP B C 1
ATOM 1291 O O . ASP B 1 33 ? -13.672 4.426 11.734 1 98.44 33 ASP B O 1
ATOM 1295 N N . ARG B 1 34 ? -14.805 5.773 10.32 1 98.25 34 ARG B N 1
ATOM 1296 C CA . ARG B 1 34 ? -13.977 5.387 9.18 1 98.25 34 ARG B CA 1
ATOM 1297 C C . ARG B 1 34 ? -12.539 5.867 9.352 1 98.25 34 ARG B C 1
ATOM 1299 O O . ARG B 1 34 ? -11.594 5.105 9.133 1 98.25 34 ARG B O 1
ATOM 1306 N N . ILE B 1 35 ? -12.375 7.109 9.82 1 98.62 35 ILE B N 1
ATOM 1307 C CA . ILE B 1 35 ? -11.039 7.625 10.078 1 98.62 35 ILE B CA 1
ATOM 1308 C C . ILE B 1 35 ? -10.352 6.777 11.156 1 98.62 35 ILE B C 1
ATOM 1310 O O . ILE B 1 35 ? -9.18 6.418 11.016 1 98.62 35 ILE B O 1
ATOM 1314 N N . ALA B 1 36 ? -11.062 6.438 12.141 1 98.56 36 ALA B N 1
ATOM 1315 C CA . ALA B 1 36 ? -10.516 5.613 13.211 1 98.56 36 ALA B CA 1
ATOM 1316 C C . ALA B 1 36 ? -10.008 4.277 12.672 1 98.56 36 ALA B C 1
ATOM 1318 O O . ALA B 1 36 ? -8.922 3.828 13.031 1 98.56 36 ALA B O 1
ATOM 1319 N N . GLN B 1 37 ? -10.773 3.652 11.812 1 98.19 37 GLN B N 1
ATOM 1320 C CA . GLN B 1 37 ? -10.406 2.369 11.227 1 98.19 37 GLN B CA 1
ATOM 1321 C C . GLN B 1 37 ? -9.172 2.508 10.336 1 98.19 37 GLN B C 1
ATOM 1323 O O . GLN B 1 37 ? -8.266 1.672 10.391 1 98.19 37 GLN B O 1
ATOM 1328 N N . MET B 1 38 ? -9.164 3.572 9.531 1 98.5 38 MET B N 1
ATOM 1329 C CA . MET B 1 38 ? -8.008 3.824 8.672 1 98.5 38 MET B CA 1
ATOM 1330 C C . MET B 1 38 ? -6.723 3.854 9.484 1 98.5 38 MET B C 1
ATOM 1332 O O . MET B 1 38 ? -5.734 3.211 9.117 1 98.5 38 MET B O 1
ATOM 1336 N N . TYR B 1 39 ? -6.738 4.52 10.57 1 98.06 39 TYR B N 1
ATOM 1337 C CA . TYR B 1 39 ? -5.516 4.75 11.336 1 98.06 39 TYR B CA 1
ATOM 1338 C C . TYR B 1 39 ? -5.227 3.584 12.273 1 98.06 39 TYR B C 1
ATOM 1340 O O . TYR B 1 39 ? -4.066 3.311 12.594 1 98.06 39 TYR B O 1
ATOM 1348 N N . ALA B 1 40 ? -6.273 2.82 12.664 1 97.38 40 ALA B N 1
ATOM 1349 C CA . ALA B 1 40 ? -6.078 1.619 13.469 1 97.38 40 ALA B CA 1
ATOM 1350 C C . ALA B 1 40 ? -5.363 0.531 12.672 1 97.38 40 ALA B C 1
ATOM 1352 O O . ALA B 1 40 ? -4.621 -0.276 13.234 1 97.38 40 ALA B O 1
ATOM 1353 N N . HIS B 1 41 ? -5.551 0.547 11.398 1 96.88 41 HIS B N 1
ATOM 1354 C CA . HIS B 1 41 ? -5.004 -0.516 10.562 1 96.88 41 HIS B CA 1
ATOM 1355 C C . HIS B 1 41 ? -3.695 -0.086 9.906 1 96.88 41 HIS B C 1
ATOM 1357 O O . HIS B 1 41 ? -3.041 -0.885 9.234 1 96.88 41 HIS B O 1
ATOM 1363 N N . ALA B 1 42 ? -3.418 1.222 10.07 1 96.94 42 ALA B N 1
ATOM 1364 C CA . ALA B 1 42 ? -2.08 1.631 9.656 1 96.94 42 ALA B CA 1
ATOM 1365 C C . ALA B 1 42 ? -1.018 1.086 10.602 1 96.94 42 ALA B C 1
ATOM 1367 O O . ALA B 1 42 ? -1.229 1.031 11.812 1 96.94 42 ALA B O 1
ATOM 1368 N N . ASN B 1 43 ? 0.152 0.626 10.023 1 97.62 43 ASN B N 1
ATOM 1369 C CA . ASN B 1 43 ? 1.137 0.024 10.914 1 97.62 43 ASN B CA 1
ATOM 1370 C C . ASN B 1 43 ? 2.424 0.842 10.961 1 97.62 43 ASN B C 1
ATOM 1372 O O . ASN B 1 43 ? 3.42 0.407 11.539 1 97.62 43 ASN B O 1
ATOM 1376 N N . LEU B 1 44 ? 2.453 1.981 10.375 1 98.25 44 LEU B N 1
ATOM 1377 C CA . LEU B 1 44 ? 3.508 2.979 10.516 1 98.25 44 LEU B CA 1
ATOM 1378 C C . LEU B 1 44 ? 2.939 4.391 10.422 1 98.25 44 LEU B C 1
ATOM 1380 O O . LEU B 1 44 ? 2.438 4.793 9.367 1 98.25 44 LEU B O 1
ATOM 1384 N N . ILE B 1 45 ? 2.992 5.102 11.469 1 98.69 45 ILE B N 1
ATOM 1385 C CA . ILE B 1 45 ? 2.553 6.488 11.547 1 98.69 45 ILE B CA 1
ATOM 1386 C C . ILE B 1 45 ? 3.682 7.359 12.094 1 98.69 45 ILE B C 1
ATOM 1388 O O . ILE B 1 45 ? 4.203 7.098 13.18 1 98.69 45 ILE B O 1
ATOM 1392 N N . ILE B 1 46 ? 4.098 8.328 11.328 1 98.75 46 ILE B N 1
ATOM 1393 C CA . ILE B 1 46 ? 5.008 9.375 11.789 1 98.75 46 ILE B CA 1
ATOM 1394 C C . ILE B 1 46 ? 4.258 10.695 11.891 1 98.75 46 ILE B C 1
ATOM 1396 O O . ILE B 1 46 ? 3.553 11.094 10.961 1 98.75 46 ILE B O 1
ATOM 1400 N N . SER B 1 47 ? 4.355 11.32 13.047 1 98.62 47 SER B N 1
ATOM 1401 C CA . SER B 1 47 ? 3.607 12.547 13.297 1 98.62 47 SER B CA 1
ATOM 1402 C C . SER B 1 47 ? 4.539 13.711 13.617 1 98.62 47 SER B C 1
ATOM 1404 O O . SER B 1 47 ? 5.645 13.5 14.125 1 98.62 47 SER B O 1
ATOM 1406 N N . ALA B 1 48 ? 4.191 14.852 13.281 1 98.62 48 ALA B N 1
ATOM 1407 C CA . ALA B 1 48 ? 4.875 16.109 13.602 1 98.62 48 ALA B CA 1
ATOM 1408 C C . ALA B 1 48 ? 4.035 16.969 14.539 1 98.62 48 ALA B C 1
ATOM 1410 O O . ALA B 1 48 ? 2.836 17.156 14.32 1 98.62 48 ALA B O 1
ATOM 1411 N N . TRP B 1 49 ? 4.691 17.562 15.539 1 98.19 49 TRP B N 1
ATOM 1412 C CA . TRP B 1 49 ? 3.984 18.281 16.609 1 98.19 49 TRP B CA 1
ATOM 1413 C C . TRP B 1 49 ? 4.633 19.625 16.891 1 98.19 49 TRP B C 1
ATOM 1415 O O . TRP B 1 49 ? 5.859 19.734 16.953 1 98.19 49 TRP B O 1
ATOM 1425 N N . ASP B 1 50 ? 3.893 20.641 16.922 1 97.31 50 ASP B N 1
ATOM 1426 C CA . ASP B 1 50 ? 4.246 21.906 17.578 1 97.31 50 ASP B CA 1
ATOM 1427 C C . ASP B 1 50 ? 3.656 21.984 18.984 1 97.31 50 ASP B C 1
ATOM 1429 O O . ASP B 1 50 ? 2.469 22.281 19.141 1 97.31 50 ASP B O 1
ATOM 1433 N N . ALA B 1 51 ? 4.496 21.656 19.938 1 94.38 51 ALA B N 1
ATOM 1434 C CA . ALA B 1 51 ? 4.008 21.453 21.297 1 94.38 51 ALA B CA 1
ATOM 1435 C C . ALA B 1 51 ? 2.959 20.344 21.344 1 94.38 51 ALA B C 1
ATOM 1437 O O . ALA B 1 51 ? 3.229 19.219 20.938 1 94.38 51 ALA B O 1
ATOM 1438 N N . ASP B 1 52 ? 1.685 20.641 21.641 1 93.94 52 ASP B N 1
ATOM 1439 C CA . ASP B 1 52 ? 0.672 19.609 21.781 1 93.94 52 ASP B CA 1
ATOM 1440 C C . ASP B 1 52 ? -0.242 19.547 20.562 1 93.94 52 ASP B C 1
ATOM 1442 O O . ASP B 1 52 ? -1.184 18.766 20.516 1 93.94 52 ASP B O 1
ATOM 1446 N N . GLN B 1 53 ? 0.131 20.312 19.578 1 96.62 53 GLN B N 1
ATOM 1447 C CA . GLN B 1 53 ? -0.704 20.344 18.391 1 96.62 53 GLN B CA 1
ATOM 1448 C C . GLN B 1 53 ? -0.142 19.453 17.297 1 96.62 53 GLN B C 1
ATOM 1450 O O . GLN B 1 53 ? 1.03 19.562 16.922 1 96.62 53 GLN B O 1
ATOM 1455 N N . LEU B 1 54 ? -0.946 18.531 16.828 1 98.38 54 LEU B N 1
ATOM 1456 C CA . LEU B 1 54 ? -0.586 17.75 15.656 1 98.38 54 LEU B CA 1
ATOM 1457 C C . LEU B 1 54 ? -0.601 18.609 14.406 1 98.38 54 LEU B C 1
ATOM 1459 O O . LEU B 1 54 ? -1.649 19.141 14.016 1 98.38 54 LEU B O 1
ATOM 1463 N N . ILE B 1 55 ? 0.566 18.766 13.719 1 98.44 55 ILE B N 1
ATOM 1464 C CA . ILE B 1 55 ? 0.609 19.703 12.602 1 98.44 55 ILE B CA 1
ATOM 1465 C C . ILE B 1 55 ? 0.994 18.953 11.32 1 98.44 55 ILE B C 1
ATOM 1467 O O . ILE B 1 55 ? 0.953 19.531 10.227 1 98.44 55 ILE B O 1
ATOM 1471 N N . GLY B 1 56 ? 1.403 17.672 11.406 1 98.62 56 GLY B N 1
ATOM 1472 C CA . GLY B 1 56 ? 1.746 16.859 10.258 1 98.62 56 GLY B CA 1
ATOM 1473 C C . GLY B 1 56 ? 1.658 15.375 10.531 1 98.62 56 GLY B C 1
ATOM 1474 O O . GLY B 1 56 ? 1.774 14.945 11.68 1 98.62 56 GLY B O 1
ATOM 1475 N N . ILE B 1 57 ? 1.48 14.633 9.469 1 98.75 57 ILE B N 1
ATOM 1476 C CA . ILE B 1 57 ? 1.378 13.188 9.664 1 98.75 57 ILE B CA 1
ATOM 1477 C C . ILE B 1 57 ? 1.732 12.469 8.359 1 98.75 57 ILE B C 1
ATOM 1479 O O . ILE B 1 57 ? 1.472 12.977 7.27 1 98.75 57 ILE B O 1
ATOM 1483 N N . ALA B 1 58 ? 2.4 11.406 8.469 1 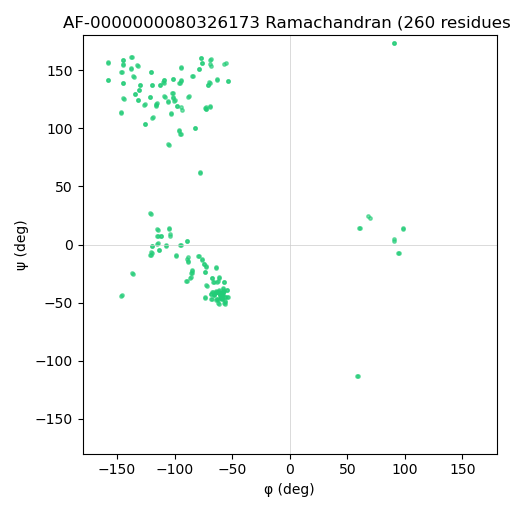98.75 58 ALA B N 1
ATOM 1484 C CA . ALA B 1 58 ? 2.58 10.383 7.438 1 98.75 58 ALA B CA 1
ATOM 1485 C C . ALA B 1 58 ? 2.027 9.039 7.895 1 98.75 58 ALA B C 1
ATOM 1487 O O . ALA B 1 58 ? 2.568 8.422 8.82 1 98.75 58 ALA B O 1
ATOM 1488 N N . ARG B 1 59 ? 0.953 8.641 7.293 1 98.69 59 ARG B N 1
ATOM 1489 C CA . ARG B 1 59 ? 0.345 7.348 7.578 1 98.69 59 ARG B CA 1
ATOM 1490 C C . ARG B 1 59 ? 0.668 6.34 6.48 1 98.69 59 ARG B C 1
ATOM 1492 O O . ARG B 1 59 ? 0.438 6.602 5.301 1 98.69 59 ARG B O 1
ATOM 1499 N N . SER B 1 60 ? 1.155 5.125 6.93 1 98.75 60 SER B N 1
ATOM 1500 C CA . SER B 1 60 ? 1.61 4.172 5.922 1 98.75 60 SER B CA 1
ATOM 1501 C C . SER B 1 60 ? 1.145 2.758 6.254 1 98.75 60 SER B C 1
ATOM 1503 O O . SER B 1 60 ? 0.807 2.461 7.402 1 98.75 60 SER B O 1
ATOM 1505 N N . LEU B 1 61 ? 0.966 1.979 5.27 1 98.75 61 LEU B N 1
ATOM 1506 C CA . LEU B 1 61 ? 0.905 0.521 5.32 1 98.75 61 LEU B CA 1
ATOM 1507 C C . LEU B 1 61 ? 2.182 -0.095 4.758 1 98.75 61 LEU B C 1
ATOM 1509 O O . LEU B 1 61 ? 2.564 0.186 3.621 1 98.75 61 LEU B O 1
ATOM 1513 N N . THR B 1 62 ? 2.869 -0.918 5.574 1 98.75 62 THR B N 1
ATOM 1514 C CA . THR B 1 62 ? 4.164 -1.437 5.145 1 98.75 62 THR B CA 1
ATOM 1515 C C . THR B 1 62 ? 4.379 -2.854 5.668 1 98.75 62 THR B C 1
ATOM 1517 O O . THR B 1 62 ? 3.795 -3.244 6.68 1 98.75 62 THR B O 1
ATOM 1520 N N . ASP B 1 63 ? 5.117 -3.627 4.883 1 98.56 63 ASP B N 1
ATOM 1521 C CA . ASP B 1 63 ? 5.559 -4.934 5.363 1 98.56 63 ASP B CA 1
ATOM 1522 C C . ASP B 1 63 ? 6.961 -4.855 5.957 1 98.56 63 ASP B C 1
ATOM 1524 O O . ASP B 1 63 ? 7.523 -5.871 6.371 1 98.56 63 ASP B O 1
ATOM 1528 N N . PHE B 1 64 ? 7.582 -3.635 5.953 1 98.19 64 PHE B N 1
ATOM 1529 C CA . PHE B 1 64 ? 8.891 -3.309 6.512 1 98.19 64 PHE B CA 1
ATOM 1530 C C . PHE B 1 64 ? 9.984 -4.129 5.836 1 98.19 64 PHE B C 1
ATOM 1532 O O . PHE B 1 64 ? 11.102 -4.215 6.344 1 98.19 64 PHE B O 1
ATOM 1539 N N . SER B 1 65 ? 9.68 -4.742 4.727 1 98 65 SER B N 1
ATOM 1540 C CA . SER B 1 65 ? 10.641 -5.668 4.137 1 98 65 SER B CA 1
ATOM 1541 C C . SER B 1 65 ? 10.727 -5.484 2.627 1 98 65 SER B C 1
ATOM 1543 O O . SER B 1 65 ? 11.766 -5.773 2.021 1 98 65 SER B O 1
ATOM 1545 N N . PHE B 1 66 ? 9.703 -4.98 2.068 1 98.62 66 PHE B N 1
ATOM 1546 C CA . PHE B 1 66 ? 9.695 -4.965 0.611 1 98.62 66 PHE B CA 1
ATOM 1547 C C . PHE B 1 66 ? 8.969 -3.725 0.09 1 98.62 66 PHE B C 1
ATOM 1549 O O . PHE B 1 66 ? 9.438 -3.076 -0.847 1 98.62 66 PHE B O 1
ATOM 1556 N N . CYS B 1 67 ? 7.816 -3.367 0.652 1 98.81 67 CYS B N 1
ATOM 1557 C CA . CYS B 1 67 ? 7.031 -2.266 0.109 1 98.81 67 CYS B CA 1
ATOM 1558 C C . CYS B 1 67 ? 6.34 -1.487 1.222 1 98.81 67 CYS B C 1
ATOM 1560 O O . CYS B 1 67 ? 6.117 -2.021 2.311 1 98.81 67 CYS B O 1
ATOM 1562 N N . CYS B 1 68 ? 6.059 -0.258 0.94 1 98.94 68 CYS B N 1
ATOM 1563 C CA . CYS B 1 68 ? 5.332 0.672 1.799 1 98.94 68 CYS B CA 1
ATOM 1564 C C . CYS B 1 68 ? 4.449 1.603 0.975 1 98.94 68 CYS B C 1
ATOM 1566 O O . CYS B 1 68 ? 4.906 2.186 -0.011 1 98.94 68 CYS B O 1
ATOM 1568 N N . TYR B 1 69 ? 3.227 1.643 1.284 1 98.94 69 TYR B N 1
ATOM 1569 C CA . TYR B 1 69 ? 2.326 2.627 0.697 1 98.94 69 TYR B CA 1
ATOM 1570 C C . TYR B 1 69 ? 2.033 3.754 1.682 1 98.94 69 TYR B C 1
ATOM 1572 O O . TYR B 1 69 ? 1.436 3.525 2.736 1 98.94 69 TYR B O 1
ATOM 1580 N N . LEU B 1 70 ? 2.502 4.918 1.364 1 98.88 70 LEU B N 1
ATOM 1581 C CA . LEU B 1 70 ? 2.229 6.125 2.135 1 98.88 70 LEU B CA 1
ATOM 1582 C C . LEU B 1 70 ? 0.879 6.723 1.748 1 98.88 70 LEU B C 1
ATOM 1584 O O . LEU B 1 70 ? 0.789 7.5 0.797 1 98.88 70 LEU B O 1
ATOM 1588 N N . SER B 1 71 ? -0.124 6.473 2.531 1 98.56 71 SER B N 1
ATOM 1589 C CA . SER B 1 71 ? -1.521 6.691 2.168 1 98.56 71 SER B CA 1
ATOM 1590 C C . SER B 1 71 ? -1.974 8.102 2.531 1 98.56 71 SER B C 1
ATOM 1592 O O . SER B 1 71 ? -2.922 8.625 1.942 1 98.56 71 SER B O 1
ATOM 1594 N N . ASP B 1 72 ? -1.44 8.695 3.561 1 98.31 72 ASP B N 1
ATOM 1595 C CA . ASP B 1 72 ? -1.712 10.078 3.947 1 98.31 72 ASP B CA 1
ATOM 1596 C C . ASP B 1 72 ? -0.416 10.836 4.215 1 98.31 72 ASP B C 1
ATOM 1598 O O . ASP B 1 72 ? 0.41 10.406 5.02 1 98.31 72 ASP B O 1
ATOM 1602 N N . LEU B 1 73 ? -0.248 11.867 3.572 1 98.5 73 LEU B N 1
ATOM 1603 C CA . LEU B 1 73 ? 0.746 12.891 3.891 1 98.5 73 LEU B CA 1
ATOM 1604 C C . LEU B 1 73 ? 0.093 14.258 4.031 1 98.5 73 LEU B C 1
ATOM 1606 O O . LEU B 1 73 ? -0.281 14.883 3.031 1 98.5 73 LEU B O 1
ATOM 1610 N N . ALA B 1 74 ? -0.052 14.68 5.254 1 98.12 74 ALA B N 1
ATOM 1611 C CA . ALA B 1 74 ? -0.786 15.914 5.527 1 98.12 74 ALA B CA 1
ATOM 1612 C C . ALA B 1 74 ? 0.019 16.844 6.434 1 98.12 74 ALA B C 1
ATOM 1614 O O . ALA B 1 74 ? 0.68 16.391 7.371 1 98.12 74 ALA B O 1
ATOM 1615 N N . VAL B 1 75 ? 0.021 18.047 6.137 1 98.19 75 VAL B N 1
ATOM 1616 C CA . VAL B 1 75 ? 0.566 19.125 6.949 1 98.19 75 VAL B CA 1
ATOM 1617 C C . VAL B 1 75 ? -0.456 20.25 7.055 1 98.19 75 VAL B C 1
ATOM 1619 O O . VAL B 1 75 ? -1.058 20.656 6.055 1 98.19 75 VAL B O 1
ATOM 1622 N N . SER B 1 76 ? -0.655 20.734 8.266 1 98.19 76 SER B N 1
ATOM 1623 C CA . SER B 1 76 ? -1.563 21.859 8.445 1 98.19 76 SER B CA 1
ATOM 1624 C C . SER B 1 76 ? -1.185 23.031 7.543 1 98.19 76 SER B C 1
ATOM 1626 O O . SER B 1 76 ? -0.002 23.344 7.391 1 98.19 76 SER B O 1
ATOM 1628 N N . LYS B 1 77 ? -2.152 23.672 7.012 1 97.31 77 LYS B N 1
ATOM 1629 C CA . LYS B 1 77 ? -1.949 24.734 6.035 1 97.31 77 LYS B CA 1
ATOM 1630 C C . LYS B 1 77 ? -1.01 25.812 6.578 1 97.31 77 LYS B C 1
ATOM 1632 O O . LYS B 1 77 ? -0.125 26.281 5.863 1 97.31 77 LYS B O 1
ATOM 1637 N N . LYS B 1 78 ? -1.153 26.125 7.84 1 95.94 78 LYS B N 1
ATOM 1638 C CA . LYS B 1 78 ? -0.356 27.172 8.484 1 95.94 78 LYS B CA 1
ATOM 1639 C C . LYS B 1 78 ? 1.122 26.797 8.508 1 95.94 78 LYS B C 1
ATOM 1641 O O . LYS B 1 78 ? 1.988 27.656 8.633 1 95.94 78 LYS B O 1
ATOM 1646 N N . TYR B 1 79 ? 1.438 25.547 8.344 1 96.75 79 TYR B N 1
ATOM 1647 C CA . TYR B 1 79 ? 2.805 25.062 8.508 1 96.75 79 TYR B CA 1
ATOM 1648 C C . TYR B 1 79 ? 3.354 24.531 7.188 1 96.75 79 TYR B C 1
ATOM 1650 O O . TYR B 1 79 ? 4.445 23.953 7.148 1 96.75 79 TYR B O 1
ATOM 1658 N N . GLN B 1 80 ? 2.6 24.578 6.125 1 94.19 80 GLN B N 1
ATOM 1659 C CA . GLN B 1 80 ? 3.029 24.062 4.832 1 94.19 80 GLN B CA 1
ATOM 1660 C C . GLN B 1 80 ? 4.164 24.906 4.246 1 94.19 80 GLN B C 1
ATOM 1662 O O . GLN B 1 80 ? 4.375 26.047 4.664 1 94.19 80 GLN B O 1
ATOM 1667 N N . GLN B 1 81 ? 4.945 24.25 3.424 1 91.56 81 GLN B N 1
ATOM 1668 C CA . GLN B 1 81 ? 6.078 24.875 2.75 1 91.56 81 GLN B CA 1
ATOM 1669 C C . GLN B 1 81 ? 7.191 25.203 3.74 1 91.56 81 GLN B C 1
ATOM 1671 O O . GLN B 1 81 ? 7.957 26.141 3.531 1 91.56 81 GLN B O 1
ATOM 1676 N N . ALA B 1 82 ? 7.164 24.484 4.824 1 93.56 82 ALA B N 1
ATOM 1677 C CA . ALA B 1 82 ? 8.203 24.672 5.836 1 93.56 82 ALA B CA 1
ATOM 1678 C C . ALA B 1 82 ? 9.109 23.453 5.914 1 93.56 82 ALA B C 1
ATOM 1680 O O . ALA B 1 82 ? 9.914 23.312 6.84 1 93.56 82 ALA B O 1
ATOM 1681 N N . GLY B 1 83 ? 8.938 22.516 5.012 1 95.62 83 GLY B N 1
ATOM 1682 C CA . GLY B 1 83 ? 9.812 21.359 4.953 1 95.62 83 GLY B CA 1
ATOM 1683 C C . GLY B 1 83 ? 9.312 20.188 5.785 1 95.62 83 GLY B C 1
ATOM 1684 O O . GLY B 1 83 ? 9.961 19.141 5.863 1 95.62 83 GLY B O 1
ATOM 1685 N N . ILE B 1 84 ? 8.156 20.328 6.387 1 97.62 84 ILE B N 1
ATOM 1686 C CA . ILE B 1 84 ? 7.621 19.312 7.289 1 97.62 84 ILE B CA 1
ATOM 1687 C C . ILE B 1 84 ? 7.266 18.047 6.496 1 97.62 84 ILE B C 1
ATOM 1689 O O . ILE B 1 84 ? 7.602 16.938 6.902 1 97.62 84 ILE B O 1
ATOM 1693 N N . GLY B 1 85 ? 6.578 18.203 5.363 1 97.75 85 GLY B N 1
ATOM 1694 C CA . GLY B 1 85 ? 6.258 17.062 4.52 1 97.75 85 GLY B CA 1
ATOM 1695 C C . GLY B 1 85 ? 7.48 16.281 4.09 1 97.75 85 GLY B C 1
ATOM 1696 O O . GLY B 1 85 ? 7.492 15.047 4.172 1 97.75 85 GLY B O 1
ATOM 1697 N N . LYS B 1 86 ? 8.469 16.984 3.691 1 97.94 86 LYS B N 1
ATOM 1698 C CA . LYS B 1 86 ? 9.727 16.375 3.285 1 97.94 86 LYS B CA 1
ATOM 1699 C C . LYS B 1 86 ? 10.344 15.562 4.426 1 97.94 86 LYS B C 1
ATOM 1701 O O . LYS B 1 86 ? 10.812 14.445 4.219 1 97.94 86 LYS B O 1
ATOM 1706 N N . GLU B 1 87 ? 10.359 16.125 5.555 1 98.19 87 GLU B N 1
ATOM 1707 C CA . GLU B 1 87 ? 10.914 15.445 6.723 1 98.19 87 GLU B CA 1
ATOM 1708 C C . GLU B 1 87 ? 10.109 14.203 7.07 1 98.19 87 GLU B C 1
ATOM 1710 O O . GLU B 1 87 ? 10.68 13.164 7.422 1 98.19 87 GLU B O 1
ATOM 1715 N N . LEU B 1 88 ? 8.766 14.2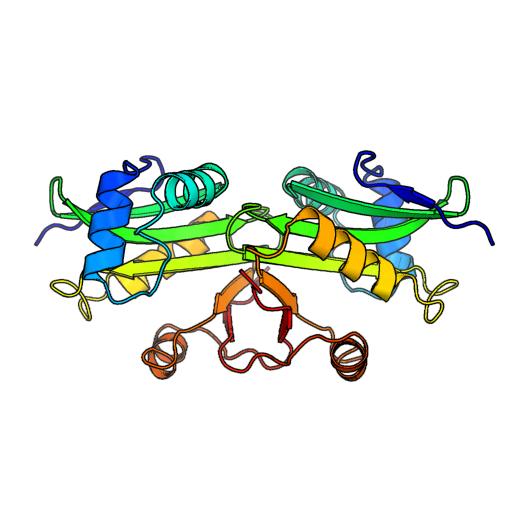73 6.98 1 98.56 88 LEU B N 1
ATOM 1716 C CA . LEU B 1 88 ? 7.902 13.125 7.23 1 98.56 88 LEU B CA 1
ATOM 1717 C C . LEU B 1 88 ? 8.219 11.984 6.27 1 98.56 88 LEU B C 1
ATOM 1719 O O . LEU B 1 88 ? 8.32 10.828 6.68 1 98.56 88 LEU B O 1
ATOM 1723 N N . VAL B 1 89 ? 8.391 12.297 5.008 1 98.69 89 VAL B N 1
ATOM 1724 C CA . VAL B 1 89 ? 8.734 11.297 4 1 98.69 89 VAL B CA 1
ATOM 1725 C C . VAL B 1 89 ? 10.094 10.688 4.316 1 98.69 89 VAL B C 1
ATOM 1727 O O . VAL B 1 89 ? 10.258 9.469 4.277 1 98.69 89 VAL B O 1
ATOM 1730 N N . LYS B 1 90 ? 11.039 11.531 4.613 1 98.5 90 LYS B N 1
ATOM 1731 C CA . LYS B 1 90 ? 12.383 11.086 4.953 1 98.5 90 LYS B CA 1
ATOM 1732 C C . LYS B 1 90 ? 12.359 10.125 6.137 1 98.5 90 LYS B C 1
ATOM 1734 O O . LYS B 1 90 ? 12.953 9.047 6.078 1 98.5 90 LYS B O 1
ATOM 1739 N N . LEU B 1 91 ? 11.711 10.508 7.18 1 98.62 91 LEU B N 1
ATOM 1740 C CA . LEU B 1 91 ? 11.648 9.68 8.383 1 98.62 91 LEU B CA 1
ATOM 1741 C C . LEU B 1 91 ? 10.93 8.367 8.102 1 98.62 91 LEU B C 1
ATOM 1743 O O . LEU B 1 91 ? 11.312 7.32 8.625 1 98.62 91 LEU B O 1
ATOM 1747 N N . THR B 1 92 ? 9.844 8.406 7.32 1 98.75 92 THR B N 1
ATOM 1748 C CA . THR B 1 92 ? 9.164 7.18 6.914 1 98.75 92 THR B CA 1
ATOM 1749 C C . THR B 1 92 ? 10.125 6.238 6.203 1 98.75 92 THR B C 1
ATOM 1751 O O . THR B 1 92 ? 10.219 5.059 6.543 1 98.75 92 THR B O 1
ATOM 1754 N N . LYS B 1 93 ? 10.852 6.766 5.262 1 98.62 93 LYS B N 1
ATOM 1755 C CA . LYS B 1 93 ? 11.805 5.953 4.508 1 98.62 93 LYS B CA 1
ATOM 1756 C C . LYS B 1 93 ? 12.875 5.375 5.426 1 98.62 93 LYS B C 1
ATOM 1758 O O . LYS B 1 93 ? 13.266 4.211 5.281 1 98.62 93 LYS B O 1
ATOM 1763 N N . GLU B 1 94 ? 13.352 6.16 6.336 1 98.44 94 GLU B N 1
ATOM 1764 C CA . GLU B 1 94 ? 14.336 5.68 7.305 1 98.44 94 GLU B CA 1
ATOM 1765 C C . GLU B 1 94 ? 13.781 4.508 8.117 1 98.44 94 GLU B C 1
ATOM 1767 O O . GLU B 1 94 ? 14.492 3.529 8.359 1 98.44 94 GLU B O 1
ATOM 1772 N N . LYS B 1 95 ? 12.562 4.613 8.516 1 98.44 95 LYS B N 1
ATOM 1773 C CA . LYS B 1 95 ? 11.938 3.584 9.344 1 98.44 95 LYS B CA 1
ATOM 1774 C C . LYS B 1 95 ? 11.766 2.283 8.562 1 98.44 95 LYS B C 1
ATOM 1776 O O . LYS B 1 95 ? 11.977 1.196 9.102 1 98.44 95 LYS B O 1
ATOM 1781 N N . ILE B 1 96 ? 11.375 2.381 7.305 1 98.38 96 ILE B N 1
ATOM 1782 C CA . ILE B 1 96 ? 11.055 1.173 6.551 1 98.38 96 ILE B CA 1
ATOM 1783 C C . ILE B 1 96 ? 12.336 0.582 5.965 1 98.38 96 ILE B C 1
ATOM 1785 O O . ILE B 1 96 ? 12.359 -0.586 5.566 1 98.38 96 ILE B O 1
ATOM 1789 N N . GLY B 1 97 ? 13.391 1.42 5.801 1 98.19 97 GLY B N 1
ATOM 1790 C CA . GLY B 1 97 ? 14.711 0.912 5.461 1 98.19 97 GLY B CA 1
ATOM 1791 C C . GLY B 1 97 ? 14.953 0.829 3.967 1 98.19 97 GLY B C 1
ATOM 1792 O O . GLY B 1 97 ? 14.031 1.022 3.172 1 98.19 97 GLY B O 1
ATOM 1793 N N . PRO B 1 98 ? 16.172 0.514 3.576 1 98.19 98 PRO B N 1
ATOM 1794 C CA . PRO B 1 98 ? 16.609 0.57 2.18 1 98.19 98 PRO B CA 1
ATOM 1795 C C . PRO B 1 98 ? 16.047 -0.575 1.339 1 98.19 98 PRO B C 1
ATOM 1797 O O . PRO B 1 98 ? 16.047 -0.499 0.108 1 98.19 98 PRO B O 1
ATOM 1800 N N . LYS B 1 99 ? 15.539 -1.647 1.974 1 98.19 99 LYS B N 1
ATOM 1801 C CA . LYS B 1 99 ? 15.023 -2.805 1.248 1 98.19 99 LYS B CA 1
ATOM 1802 C C . LYS B 1 99 ? 13.539 -2.641 0.933 1 98.19 99 LYS B C 1
ATOM 1804 O O . LYS B 1 99 ? 12.914 -3.545 0.375 1 98.19 99 LYS B O 1
ATOM 1809 N N . THR B 1 100 ? 13 -1.492 1.292 1 98.62 100 THR B N 1
ATOM 1810 C CA . THR B 1 100 ? 11.57 -1.254 1.138 1 98.62 100 THR B CA 1
ATOM 1811 C C . THR B 1 100 ? 11.312 -0.048 0.238 1 98.62 100 THR B C 1
ATOM 1813 O O . THR B 1 100 ? 11.914 1.013 0.429 1 98.62 100 THR B O 1
ATOM 1816 N N . MET B 1 101 ? 10.508 -0.235 -0.785 1 98.62 101 MET B N 1
ATOM 1817 C CA . MET B 1 101 ? 10.117 0.911 -1.6 1 98.62 101 MET B CA 1
ATOM 1818 C C . MET B 1 101 ? 9.016 1.714 -0.915 1 98.62 101 MET B C 1
ATOM 1820 O O . MET B 1 101 ? 8.328 1.201 -0.032 1 98.62 101 MET B O 1
ATOM 1824 N N . LEU B 1 102 ? 8.977 2.984 -1.19 1 98.88 102 LEU B N 1
ATOM 1825 C CA . LEU B 1 102 ? 7.941 3.891 -0.704 1 98.88 102 LEU B CA 1
ATOM 1826 C C . LEU B 1 102 ? 7.129 4.461 -1.862 1 98.88 102 LEU B C 1
ATOM 1828 O O . LEU B 1 102 ? 7.68 5.098 -2.76 1 98.88 102 LEU B O 1
ATOM 1832 N N . LEU B 1 103 ? 5.812 4.211 -1.875 1 98.94 103 LEU B N 1
ATOM 1833 C CA . LEU B 1 103 ? 4.883 4.59 -2.934 1 98.94 103 LEU B CA 1
ATOM 1834 C C . LEU B 1 103 ? 3.793 5.508 -2.395 1 98.94 103 LEU B C 1
ATOM 1836 O O . LEU B 1 103 ? 3.305 5.312 -1.278 1 98.94 103 LEU B O 1
ATOM 1840 N N . LEU B 1 104 ? 3.432 6.531 -3.08 1 98.75 104 LEU B N 1
ATOM 1841 C CA . LEU B 1 104 ? 2.254 7.32 -2.74 1 98.75 104 LEU B CA 1
ATOM 1842 C C . LEU B 1 104 ? 1.556 7.828 -3.998 1 98.75 104 LEU B C 1
ATOM 1844 O O . LEU B 1 104 ? 2.146 7.832 -5.082 1 98.75 104 LEU B O 1
ATOM 1848 N N . LEU B 1 105 ? 0.306 8.164 -3.893 1 98.5 105 LEU B N 1
ATOM 1849 C CA . LEU B 1 105 ? -0.46 8.867 -4.918 1 98.5 105 LEU B CA 1
ATOM 1850 C C . LEU B 1 105 ? -0.591 10.344 -4.582 1 98.5 105 LEU B C 1
ATOM 1852 O O . LEU B 1 105 ? -1.058 10.703 -3.496 1 98.5 105 LEU B O 1
ATOM 1856 N N . SER B 1 106 ? -0.233 11.109 -5.453 1 97.62 106 SER B N 1
ATOM 1857 C CA . SER B 1 106 ? -0.273 12.562 -5.266 1 97.62 106 SER B CA 1
ATOM 1858 C C . SER B 1 106 ? -1.657 13.117 -5.582 1 97.62 106 SER B C 1
ATOM 1860 O O . SER B 1 106 ? -2.338 12.633 -6.484 1 97.62 106 SER B O 1
ATOM 1862 N N . VAL B 1 107 ? -2.061 14.141 -4.844 1 94.81 107 VAL B N 1
ATOM 1863 C CA . VAL B 1 107 ? -3.184 14.953 -5.297 1 94.81 107 VAL B CA 1
ATOM 1864 C C . VAL B 1 107 ? -2.73 15.891 -6.418 1 94.81 107 VAL B C 1
ATOM 1866 O O . VAL B 1 107 ? -1.544 16.203 -6.527 1 94.81 107 VAL B O 1
ATOM 1869 N N . PRO B 1 108 ? -3.592 16.359 -7.262 1 92.62 108 PRO B N 1
ATOM 1870 C CA . PRO B 1 108 ? -3.223 17.125 -8.445 1 92.62 108 PRO B CA 1
ATOM 1871 C C . PRO B 1 108 ? -2.41 18.375 -8.109 1 92.62 108 PRO B C 1
ATOM 1873 O O . PRO B 1 108 ? -1.499 18.75 -8.852 1 92.62 108 PRO B O 1
ATOM 1876 N N . THR B 1 109 ? -2.67 18.969 -6.969 1 90.94 109 THR B N 1
ATOM 1877 C CA . THR B 1 109 ? -2.045 20.234 -6.605 1 90.94 109 THR B CA 1
ATOM 1878 C C . THR B 1 109 ? -0.622 20.016 -6.102 1 90.94 109 THR B C 1
ATOM 1880 O O . THR B 1 109 ? 0.151 20.969 -5.969 1 90.94 109 THR B O 1
ATOM 1883 N N . ALA B 1 110 ? -0.24 18.781 -5.871 1 92.56 110 ALA B N 1
ATOM 1884 C CA . ALA B 1 110 ? 1.061 18.484 -5.273 1 92.56 110 ALA B CA 1
ATOM 1885 C C . ALA B 1 110 ? 1.962 17.734 -6.25 1 92.56 110 ALA B C 1
ATOM 1887 O O . ALA B 1 110 ? 3.049 17.281 -5.883 1 92.56 110 ALA B O 1
ATOM 1888 N N . MET B 1 111 ? 1.658 17.641 -7.52 1 95.44 111 MET B N 1
ATOM 1889 C CA . MET B 1 111 ? 2.342 16.844 -8.523 1 95.44 111 MET B CA 1
ATOM 1890 C C . MET B 1 111 ? 3.787 17.297 -8.695 1 95.44 111 MET B C 1
ATOM 1892 O O . MET B 1 111 ? 4.676 16.469 -8.938 1 95.44 111 MET B O 1
ATOM 1896 N N . GLU B 1 112 ? 4.086 18.5 -8.516 1 95.06 112 GLU B N 1
ATOM 1897 C CA . GLU B 1 112 ? 5.422 19.047 -8.758 1 95.06 112 GLU B CA 1
ATOM 1898 C C . GLU B 1 112 ? 6.285 18.953 -7.504 1 95.06 112 GLU B C 1
ATOM 1900 O O . GLU B 1 112 ? 7.496 19.172 -7.559 1 95.06 112 GLU B O 1
ATOM 1905 N N . TYR B 1 113 ? 5.668 18.672 -6.496 1 95.31 113 TYR B N 1
ATOM 1906 C CA . TYR B 1 113 ? 6.34 18.656 -5.199 1 95.31 113 TYR B CA 1
ATOM 1907 C C . TYR B 1 113 ? 7.242 17.438 -5.066 1 95.31 113 TYR B C 1
ATOM 1909 O O . TYR B 1 113 ? 8.391 17.547 -4.641 1 95.31 113 TYR B O 1
ATOM 1917 N N . TYR B 1 114 ? 6.832 16.266 -5.418 1 97.31 114 TYR B N 1
ATOM 1918 C CA . TYR B 1 114 ? 7.449 14.992 -5.055 1 97.31 114 TYR B CA 1
ATOM 1919 C C . TYR B 1 114 ? 8.758 14.781 -5.812 1 97.31 114 TYR B C 1
ATOM 1921 O O . TYR B 1 114 ? 9.734 14.281 -5.25 1 97.31 114 TYR B O 1
ATOM 1929 N N . PRO B 1 115 ? 8.805 15.258 -7.09 1 96.75 115 PRO B N 1
ATOM 1930 C CA . PRO B 1 115 ? 10.125 15.203 -7.73 1 96.75 115 PRO B CA 1
ATOM 1931 C C . PRO B 1 115 ? 11.172 16.031 -7 1 96.75 115 PRO B C 1
ATOM 1933 O O . PRO B 1 115 ? 12.344 15.656 -6.945 1 96.75 115 PRO B O 1
ATOM 1936 N N . LYS B 1 116 ? 10.789 17.062 -6.336 1 95.06 116 LYS B N 1
ATOM 1937 C CA . LYS B 1 116 ? 11.703 17.969 -5.656 1 95.06 116 LYS B CA 1
ATOM 1938 C C . LYS B 1 116 ? 12.266 17.328 -4.387 1 95.06 116 LYS B C 1
ATOM 1940 O O . LYS B 1 116 ? 13.328 17.734 -3.898 1 95.06 116 LYS B O 1
ATOM 1945 N N . ILE B 1 117 ? 11.539 16.406 -3.91 1 94.06 117 ILE B N 1
ATOM 1946 C CA . ILE B 1 117 ? 12.023 15.789 -2.686 1 94.06 117 ILE B CA 1
ATOM 1947 C C . ILE B 1 117 ? 12.594 14.406 -3 1 94.06 117 ILE B C 1
ATOM 1949 O O . ILE B 1 117 ? 12.68 13.547 -2.117 1 94.06 117 ILE B O 1
ATOM 1953 N N . GLY B 1 118 ? 12.828 14.117 -4.25 1 94.62 118 GLY B N 1
ATOM 1954 C CA . GLY B 1 118 ? 13.648 12.977 -4.633 1 94.62 118 GLY B CA 1
ATOM 1955 C C . GLY B 1 118 ? 12.828 11.758 -5.016 1 94.62 118 GLY B C 1
ATOM 1956 O O . GLY B 1 118 ? 13.352 10.641 -5.07 1 94.62 118 GLY B O 1
ATOM 1957 N N . MET B 1 119 ? 11.547 11.883 -5.238 1 98.25 119 MET B N 1
ATOM 1958 C CA . MET B 1 119 ? 10.734 10.75 -5.672 1 98.25 119 MET B CA 1
ATOM 1959 C C . MET B 1 119 ? 10.617 10.727 -7.195 1 98.25 119 MET B C 1
ATOM 1961 O O . MET B 1 119 ? 10.648 11.766 -7.844 1 98.25 119 MET B O 1
ATOM 1965 N N . ASP B 1 120 ? 10.438 9.562 -7.688 1 98.38 120 ASP B N 1
ATOM 1966 C CA . ASP B 1 120 ? 10.273 9.367 -9.125 1 98.38 120 ASP B CA 1
ATOM 1967 C C . ASP B 1 120 ? 8.805 9.164 -9.484 1 98.38 120 ASP B C 1
ATOM 1969 O O . ASP B 1 120 ? 8.062 8.5 -8.758 1 98.38 120 ASP B O 1
ATOM 1973 N N . LYS B 1 121 ? 8.469 9.719 -10.602 1 98.25 121 LYS B N 1
ATOM 1974 C CA . LYS B 1 121 ? 7.117 9.461 -11.094 1 98.25 121 LYS B CA 1
ATOM 1975 C C . LYS B 1 121 ? 6.977 8.023 -11.586 1 98.25 121 LYS B C 1
ATOM 1977 O O . LYS B 1 121 ? 7.863 7.5 -12.258 1 98.25 121 LYS B O 1
ATOM 1982 N N . VAL B 1 122 ? 5.879 7.434 -11.227 1 98.12 122 VAL B N 1
ATOM 1983 C CA . VAL B 1 122 ? 5.582 6.051 -11.586 1 98.12 122 VAL B CA 1
ATOM 1984 C C . VAL B 1 122 ? 4.719 6.016 -12.844 1 98.12 122 VAL B C 1
ATOM 1986 O O . VAL B 1 122 ? 3.773 6.793 -12.984 1 98.12 122 VAL B O 1
ATOM 1989 N N . GLU B 1 123 ? 5.023 5.055 -13.758 1 97.69 123 GLU B N 1
ATOM 1990 C CA . GLU B 1 123 ? 4.277 4.984 -15.008 1 97.69 123 GLU B CA 1
ATOM 1991 C C . GLU B 1 123 ? 3.564 3.641 -15.148 1 97.69 123 GLU B C 1
ATOM 1993 O O . GLU B 1 123 ? 2.881 3.396 -16.141 1 97.69 123 GLU B O 1
ATOM 1998 N N . ASN B 1 124 ? 3.73 2.814 -14.227 1 98.38 124 ASN B N 1
ATOM 1999 C CA . ASN B 1 124 ? 3.199 1.462 -14.359 1 98.38 124 ASN B CA 1
ATOM 2000 C C . ASN B 1 124 ? 2.215 1.138 -13.234 1 98.38 124 ASN B C 1
ATOM 2002 O O . ASN B 1 124 ? 2.092 -0.018 -12.828 1 98.38 124 ASN B O 1
ATOM 2006 N N . ALA B 1 125 ? 1.551 2.08 -12.648 1 98.75 125 ALA B N 1
ATOM 2007 C CA . ALA B 1 125 ? 0.581 1.875 -11.57 1 98.75 125 ALA B CA 1
ATOM 2008 C C . ALA B 1 125 ? -0.837 1.773 -12.125 1 98.75 125 ALA B C 1
ATOM 2010 O O . ALA B 1 125 ? -1.194 2.484 -13.07 1 98.75 125 ALA B O 1
ATOM 2011 N N . PHE B 1 126 ? -1.621 0.912 -11.578 1 98.88 126 PHE B N 1
ATOM 2012 C CA . PHE B 1 126 ? -3.021 0.72 -11.945 1 98.88 126 PHE B CA 1
ATOM 2013 C C . PHE B 1 126 ? -3.9 0.675 -10.695 1 98.88 126 PHE B C 1
ATOM 2015 O O . PHE B 1 126 ? -3.438 0.302 -9.617 1 98.88 126 PHE B O 1
ATOM 2022 N N . ILE B 1 127 ? -5.223 1.056 -10.883 1 98.81 127 ILE B N 1
ATOM 2023 C CA . ILE B 1 127 ? -6.055 1.247 -9.703 1 98.81 127 ILE B CA 1
ATOM 2024 C C . ILE B 1 127 ? -7.484 0.8 -10 1 98.81 127 ILE B C 1
ATOM 2026 O O . ILE B 1 127 ? -7.945 0.879 -11.141 1 98.81 127 ILE B O 1
ATOM 2030 N N . ILE B 1 128 ? -8.102 0.144 -9.094 1 98.69 128 ILE B N 1
ATOM 2031 C CA . ILE B 1 128 ? -9.555 0.117 -8.984 1 98.69 128 ILE B CA 1
ATOM 2032 C C . ILE B 1 128 ? -10.016 1.129 -7.941 1 98.69 128 ILE B C 1
ATOM 2034 O O . ILE B 1 128 ? -9.68 1.008 -6.762 1 98.69 128 ILE B O 1
ATOM 2038 N N . ASN B 1 129 ? -10.789 2.064 -8.344 1 98.06 129 ASN B N 1
ATOM 2039 C CA . ASN B 1 129 ? -11.18 3.166 -7.473 1 98.06 129 ASN B CA 1
ATOM 2040 C C . ASN B 1 129 ? -12.258 2.742 -6.48 1 98.06 129 ASN B C 1
ATOM 2042 O O . ASN B 1 129 ? -12.891 1.697 -6.652 1 98.06 129 ASN B O 1
ATOM 2046 N N . ARG B 1 130 ? -12.352 3.58 -5.406 1 97.56 130 ARG B N 1
ATOM 2047 C CA . ARG B 1 130 ? -13.484 3.451 -4.496 1 97.56 130 ARG B CA 1
ATOM 2048 C C . ARG B 1 130 ? -14.797 3.744 -5.207 1 97.56 130 ARG B C 1
ATOM 2050 O O . ARG B 1 130 ? -14.852 4.598 -6.094 1 97.56 130 ARG B O 1
ATOM 2057 N N . THR B 1 131 ? -15.82 2.977 -4.852 1 96 131 THR B N 1
ATOM 2058 C CA . THR B 1 131 ? -17.125 3.203 -5.469 1 96 131 THR B CA 1
ATOM 2059 C C . THR B 1 131 ? -18.125 3.711 -4.438 1 96 131 THR B C 1
ATOM 2061 O O . THR B 1 131 ? -19.297 3.934 -4.762 1 96 131 THR B O 1
ATOM 2064 N N . GLU B 1 132 ? -17.812 3.799 -3.246 1 91.06 132 GLU B N 1
ATOM 2065 C CA . GLU B 1 132 ? -18.609 4.355 -2.15 1 91.06 132 GLU B CA 1
ATOM 2066 C C . GLU B 1 132 ? -17.75 5.242 -1.251 1 91.06 132 GLU B C 1
ATOM 2068 O O . GLU B 1 132 ? -16.531 5.062 -1.164 1 91.06 132 GLU B O 1
#

Secondary structure (DSSP, 8-state):
--EEEESS----HHHHHHHHHHHT----TT-HHHHHHHHHS-SEEEEEEETTEEEEEEEEEE-SSSEEEEEEEEE-GGGTTSSHHHHHHHHHHHHH-TTSEEEEEPPGGGTTHHHHTTPEEPSSEEEEPP--/--EEEESS-PPPHHHHHHHHHHHT----TT-HHHHHHHHHS-SEEEEEEETTEEEEEEEEEE-SSSEEEEEEEEE-GGGTTSSHHHHHHHHHHHHH-TTSEEEEEPPGGGTTHHHHTTPEEPSSEEEEPP--

Nearest PDB structures (foldseek):
  1y7r-assembly1_B  TM=8.482E-01  e=2.257E-09  Staphylococcus aureus
  3s6f-assembly1_A-2  TM=8.278E-01  e=1.261E-09  Deinococcus radiodurans
  6k5m-assembly1_A  TM=7.895E-01  e=8.552E-10  Oryza sativa Japonica Group
  2atr-assembly1_A  TM=7.669E-01  e=1.435E-09  Streptococcus pneumoniae TIGR4
  2ozh-assembly1_A-2  TM=6.962E-01  e=1.368E-06  Xanthomonas campestris pv. campestris

Organism: NCBI:txid1503925

InterPro domains:
  IPR000182 GNAT domain [PF13673] (37-126)
  IPR000182 GNAT domain [PS51186] (3-132)
  IPR016181 Acyl-CoA N-acyltransferase [SSF55729] (13-123)
  IPR053144 Putative Acetyltransferase Butenolide Biosynthesis [PTHR43233] (32-125)

Radius of gyration: 18.72 Å; Cα contacts (8 Å, |Δi|>4): 531; chains: 2; bounding box: 38×57×43 Å

Solvent-accessible surface area (backbone atoms only — not comparable to full-atom values): 14315 Å² total; per-residue (Å²): 133,71,72,46,74,40,67,88,58,78,77,51,63,65,53,48,41,53,30,39,68,46,32,73,58,89,67,68,63,87,38,59,69,57,49,41,42,36,58,68,46,38,75,42,48,40,34,30,21,55,78,91,40,64,42,32,39,30,37,22,42,53,34,61,46,50,44,28,40,44,78,41,78,43,38,21,54,93,56,54,96,66,57,54,68,57,50,44,52,51,52,51,48,61,73,36,32,51,42,17,25,41,33,36,72,51,56,86,94,46,61,73,51,47,55,74,73,68,30,42,79,41,82,46,33,34,31,39,73,53,77,93,135,71,71,46,75,40,66,88,57,80,76,51,61,66,53,48,43,54,29,38,69,46,32,72,57,90,67,68,63,88,38,60,69,55,49,40,42,36,59,68,46,37,76,43,48,39,34,29,21,52,79,93,40,64,42,30,39,29,36,22,41,52,36,62,46,49,44,28,40,47,78,40,79,43,38,22,54,93,54,52,95,66,55,55,67,56,49,43,53,49,52,50,47,62,73,36,32,52,43,18,24,41,34,35,70,51,55,85,91,45,61,74,51,47,54,75,74,68,29,41,80,42,81,46,32,34,32,39,73,52,77,95

pLDDT: mean 97.01, std 3.45, range [67.44, 98.94]

Sequence (264 aa):
MHITYKSDLNPSVDQVIELLNSSGLKRPTGDRDRIAQMYAHANLIISAWDADQLIGIARSLTDFSFCCYLSDLAVSKKYQQAGIGKELVKLTKEKIGPKTMLLLLSVPTAMEYYPKIGMDKVENAFIINRTEMHITYKSDLNPSVDQVIELLNSSGLKRPTGDRDRIAQMYAHANLIISAWDADQLIGIARSLTDFSFCCYLSDLAVSKKYQQAGIGKELVKLTKEKIGPKTMLLLLSVPTAMEYYPKIGMDKVENAFIINRTE